Protein AF-A0A927JI06-F1 (afdb_monomer)

Solvent-accessible surface area (backbone atoms only — not comparable to full-atom values): 18042 Å² total; per-residue (Å²): 76,33,54,99,88,43,38,33,49,43,68,87,69,34,80,44,53,28,55,26,48,62,68,63,57,82,64,87,45,47,81,50,56,70,75,61,53,74,77,53,87,49,58,30,66,65,41,66,29,42,36,32,30,29,48,53,32,31,35,55,62,43,51,52,48,53,34,46,68,74,27,71,81,38,65,71,52,29,48,53,48,46,55,49,52,35,63,71,56,78,70,47,72,84,73,57,49,45,47,35,74,68,26,45,55,44,50,55,49,37,42,75,73,71,62,67,50,79,58,50,52,30,28,31,27,72,49,72,41,70,47,76,39,46,63,57,53,54,51,31,15,34,67,40,60,34,15,46,59,82,88,58,87,31,28,48,72,28,63,26,56,23,42,33,24,27,45,88,67,47,74,51,30,35,23,34,31,34,52,30,36,28,50,60,44,35,76,74,35,78,90,31,40,60,74,20,33,50,52,52,31,13,33,35,32,12,48,38,41,33,45,54,53,100,86,39,49,72,73,51,57,48,59,33,52,40,40,36,37,38,42,37,84,85,74,47,75,50,80,49,74,45,52,42,70,63,44,47,57,58,69,68,56,54,49,52,58,67,40,59,99,46,85,41,87,46,8,33,34,35,35,53,35,57,81,70,71,69,67,61,52,70,85,52,89,90,67,22,42,52,78,54,76,57,21,35,41,35,37,34,26,98,84,43,47,58,29,38,28,36,32,36,33,27,83,76,38,81,79,91,75,65,47,72,70,50,50,54,48,52,34,50,78,67,67,56,64,78,132

Radius of gyration: 20.61 Å; Cα contacts (8 Å, |Δi|>4): 734; chains: 1; bounding box: 56×37×58 Å

Secondary structure (DSSP, 8-state):
-EETTEEEE-TTT-SSHHHHHHTT--SSPEEE-HHHHTTS-PPPS-SSSEEEEEE---HHHHHHHHHHHHHTT-HHHHHHHHHHHHHHHTT-GGG--TTSHHHHHHHHHHHHTT---HHHHHHTSSS-EEEEEE-TT--B-TTSPEEE-TT-SS-B--EEEEEEE-TTS-EEEEEEEEE-B-HHHHTT-GGGHHHHH-STT-EEEEEEEEE--SS--HHHHHT-EEEEEEE-TTS-EEEEEEEGGG-SS-HHHHHHHHTTT---TT-EEEE--------S-SSSTTS-----TT-EEEEEETTTEEEEEEEEETTTSPP----HHHHHHHHHHTT----

pLDDT: mean 90.48, std 8.94, range [49.31, 98.75]

Foldseek 3Di:
DAD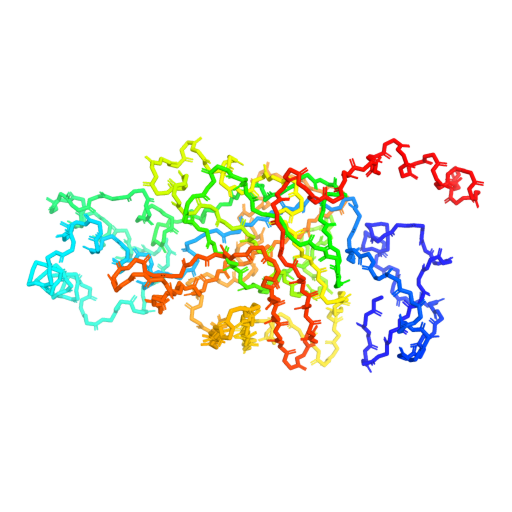PNWDFACCVVAVFPLVCQQVVVPPPTDTDDPVNVVVDFQWFQHFQAFEKEWALQFLVLLQLVLLCVVCVPPPVSSVVSVVVLCVLLVHDSLPQQAQDPSLVSSQVVCVVVVSDDPSSCANRYPAIDMDGQEDGLQAGEFAAAAAAAPPQPAKDWWKFKKFWAHQVLDTFFIAIKTQIFRCVQCVVDVVSRCVGRYFRRRMYIDNYTDTDDPVDDLVCRLFWKKWKWKQDPVRDIDIDIDGSVSGSDRVSVVSVNNCVVHTTNSTHMYGHTHPDDFQDDDPDPRPGDHDDQQMWMWMAIPRRGIGIHGYDHSVPGDDSDCDPVNSVVVCVVVVNDDD

Mean predicted aligned error: 5.18 Å

Structure (mmCIF, N/CA/C/O backbone):
data_AF-A0A927JI06-F1
#
_entry.id   AF-A0A927JI06-F1
#
loop_
_atom_site.group_PDB
_atom_site.id
_atom_site.type_symbol
_atom_site.label_atom_id
_atom_site.label_alt_id
_atom_site.label_comp_id
_atom_site.label_asym_id
_atom_site.label_entity_id
_atom_site.label_seq_id
_atom_site.pdbx_PDB_ins_code
_atom_site.Cartn_x
_atom_site.Cartn_y
_atom_site.Cartn_z
_atom_site.occupancy
_atom_site.B_iso_or_equiv
_atom_site.auth_seq_id
_atom_site.auth_comp_id
_atom_site.auth_asym_id
_atom_site.auth_atom_id
_atom_site.pdbx_PDB_model_num
ATOM 1 N N . MET A 1 1 ? 7.677 -9.154 -14.677 1.00 74.62 1 MET A N 1
ATOM 2 C CA . MET A 1 1 ? 6.205 -9.308 -14.522 1.00 74.62 1 MET A CA 1
ATOM 3 C C . MET A 1 1 ? 5.841 -10.782 -14.541 1.00 74.62 1 MET A C 1
ATOM 5 O O . MET A 1 1 ? 6.587 -11.550 -15.140 1.00 74.62 1 MET A O 1
ATOM 9 N N . LEU A 1 2 ? 4.729 -11.166 -13.908 1.00 79.25 2 LEU A N 1
ATOM 10 C CA . LEU A 1 2 ? 4.218 -12.542 -13.895 1.00 79.25 2 LEU A CA 1
ATOM 11 C C . LEU A 1 2 ? 2.981 -12.657 -14.805 1.00 79.25 2 LEU A C 1
ATOM 13 O O . LEU A 1 2 ? 1.996 -11.944 -14.591 1.00 79.25 2 LEU A O 1
ATOM 17 N N . ARG A 1 3 ? 3.025 -13.559 -15.795 1.00 76.75 3 ARG A N 1
ATOM 18 C CA . ARG A 1 3 ? 1.903 -13.875 -16.702 1.00 76.75 3 ARG A CA 1
ATOM 19 C C . ARG A 1 3 ? 1.820 -15.380 -16.921 1.00 76.75 3 ARG A C 1
ATOM 21 O O . ARG A 1 3 ? 2.848 -16.012 -17.146 1.00 76.75 3 ARG A O 1
ATOM 28 N N . GLY A 1 4 ? 0.624 -15.962 -16.801 1.00 75.12 4 GLY A N 1
ATOM 29 C CA . GLY A 1 4 ? 0.452 -17.419 -16.904 1.00 75.12 4 GLY A CA 1
ATOM 30 C C . GLY A 1 4 ? 1.307 -18.233 -15.917 1.00 75.12 4 GLY A C 1
ATOM 31 O O . GLY A 1 4 ? 1.629 -19.380 -16.197 1.00 75.12 4 GLY A O 1
ATOM 32 N N . GLY A 1 5 ? 1.724 -17.636 -14.792 1.00 77.44 5 GLY A N 1
ATOM 33 C CA . GLY A 1 5 ? 2.617 -18.272 -13.814 1.00 77.44 5 GLY A CA 1
ATOM 34 C C . GLY A 1 5 ? 4.115 -18.217 -14.144 1.00 77.44 5 GLY A C 1
ATOM 35 O O . GLY A 1 5 ? 4.903 -18.746 -13.371 1.00 77.44 5 GLY A O 1
ATOM 36 N N . VAL A 1 6 ? 4.525 -17.550 -15.230 1.00 82.38 6 VAL A N 1
ATOM 37 C CA . VAL A 1 6 ? 5.936 -17.429 -15.643 1.00 82.38 6 VAL A CA 1
ATOM 38 C C . VAL A 1 6 ? 6.430 -15.988 -15.484 1.00 82.38 6 VAL A C 1
ATOM 40 O O . VAL A 1 6 ? 5.760 -15.032 -15.901 1.00 82.38 6 VAL A O 1
ATOM 43 N N . ALA A 1 7 ? 7.592 -15.814 -14.849 1.00 84.94 7 ALA A N 1
ATOM 44 C CA . ALA A 1 7 ? 8.254 -14.518 -14.730 1.00 84.94 7 ALA A CA 1
ATOM 45 C C . ALA A 1 7 ? 8.977 -14.175 -16.039 1.00 84.94 7 ALA A C 1
ATOM 47 O O . ALA A 1 7 ? 9.611 -15.034 -16.640 1.00 84.94 7 ALA A O 1
ATOM 48 N N . HIS A 1 8 ? 8.881 -12.923 -16.484 1.00 88.19 8 HIS A N 1
ATOM 49 C CA . HIS A 1 8 ? 9.501 -12.468 -17.733 1.00 88.19 8 HIS A CA 1
ATOM 50 C C . HIS A 1 8 ? 10.413 -11.258 -17.508 1.00 88.19 8 HIS A C 1
ATOM 52 O O . HIS A 1 8 ? 10.016 -10.302 -16.823 1.00 88.19 8 HIS A O 1
ATOM 58 N N . ASP A 1 9 ? 11.594 -11.290 -18.134 1.00 87.94 9 ASP A N 1
ATOM 59 C CA . ASP A 1 9 ? 12.487 -10.149 -18.325 1.00 87.94 9 ASP A CA 1
ATOM 60 C C . ASP A 1 9 ? 11.951 -9.296 -19.472 1.00 87.94 9 ASP A C 1
ATOM 62 O O . ASP A 1 9 ? 11.935 -9.708 -20.636 1.00 87.94 9 ASP A O 1
ATOM 66 N N . MET A 1 10 ? 11.516 -8.093 -19.117 1.00 89.94 10 MET A N 1
ATOM 67 C CA . MET A 1 10 ? 10.941 -7.117 -20.034 1.00 89.94 10 MET A CA 1
ATOM 68 C C . MET A 1 10 ? 11.893 -5.950 -20.322 1.00 89.94 10 MET A C 1
ATOM 70 O O . MET A 1 10 ? 11.524 -5.044 -21.068 1.00 89.94 10 MET A O 1
ATOM 74 N N . ALA A 1 11 ? 13.118 -5.958 -19.778 1.00 83.06 11 ALA A N 1
ATOM 75 C CA . ALA A 1 11 ? 14.048 -4.829 -19.861 1.00 83.06 11 ALA A CA 1
ATOM 76 C C . ALA A 1 11 ? 14.472 -4.492 -21.301 1.00 83.06 11 ALA A C 1
ATOM 78 O O . ALA A 1 11 ? 14.890 -3.370 -21.585 1.00 83.06 11 ALA A O 1
ATOM 79 N N . ARG A 1 12 ? 14.370 -5.462 -22.222 1.00 85.75 12 ARG A N 1
ATOM 80 C CA . ARG A 1 12 ? 14.611 -5.264 -23.663 1.00 85.75 12 ARG A CA 1
ATOM 81 C C . ARG A 1 12 ? 13.374 -4.814 -24.441 1.00 85.75 12 ARG A C 1
ATOM 83 O O . ARG A 1 12 ? 13.523 -4.344 -25.563 1.00 85.75 12 ARG A O 1
ATOM 90 N N . VAL A 1 13 ? 12.180 -4.967 -23.870 1.00 92.12 13 VAL A N 1
ATOM 91 C CA . VAL A 1 13 ? 10.913 -4.572 -24.503 1.00 92.12 13 VAL A CA 1
ATOM 92 C C . VAL A 1 13 ? 10.675 -3.082 -24.290 1.00 92.12 13 VAL A C 1
ATOM 94 O O . VAL A 1 13 ? 10.435 -2.352 -25.254 1.00 92.12 13 VAL A O 1
ATOM 97 N N . ARG A 1 14 ? 10.790 -2.622 -23.040 1.00 93.25 14 ARG A N 1
ATOM 98 C CA . ARG A 1 14 ? 10.806 -1.201 -22.677 1.00 93.25 14 ARG A CA 1
ATOM 99 C C . ARG A 1 14 ? 11.734 -0.961 -21.482 1.00 93.25 14 ARG A C 1
ATOM 101 O O . ARG A 1 14 ? 11.905 -1.851 -20.650 1.00 93.25 14 ARG A O 1
ATOM 108 N N . PRO A 1 15 ? 12.311 0.248 -21.384 1.00 91.75 15 PRO A N 1
ATOM 109 C CA . PRO A 1 15 ? 13.319 0.567 -20.376 1.00 91.75 15 PRO A CA 1
ATOM 110 C C . PRO A 1 15 ? 12.771 0.780 -18.960 1.00 91.75 15 PRO A C 1
ATOM 112 O O . PRO A 1 15 ? 13.543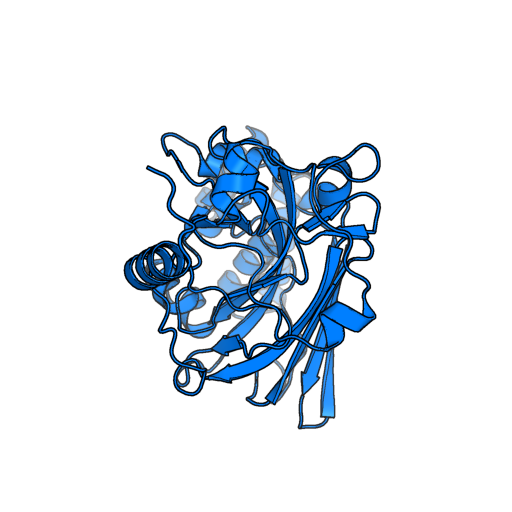 0.706 -18.007 1.00 91.75 15 PRO A O 1
ATOM 115 N N . THR A 1 16 ? 11.473 1.058 -18.822 1.00 94.62 16 THR A N 1
ATOM 116 C CA . THR A 1 16 ? 10.788 1.305 -17.545 1.00 94.62 16 THR A CA 1
ATOM 117 C C . THR A 1 16 ? 9.487 0.511 -17.480 1.00 94.62 16 THR A C 1
ATOM 119 O O . THR A 1 16 ? 8.850 0.248 -18.504 1.00 94.62 16 THR A O 1
ATOM 122 N N . VAL A 1 17 ? 9.071 0.141 -16.273 1.00 95.69 17 VAL A N 1
ATOM 123 C CA . VAL A 1 17 ? 7.788 -0.501 -15.988 1.00 95.69 17 VAL A CA 1
ATOM 124 C C . VAL A 1 17 ? 6.632 0.424 -16.357 1.00 95.69 17 VAL A C 1
ATOM 126 O O . VAL A 1 17 ? 5.672 -0.045 -16.963 1.00 95.69 17 VAL A O 1
ATOM 129 N N . ALA A 1 18 ? 6.735 1.726 -16.078 1.00 96.06 18 ALA A N 1
ATOM 130 C CA . ALA A 1 18 ? 5.728 2.700 -16.502 1.00 96.06 18 ALA A CA 1
ATOM 131 C C . ALA A 1 18 ? 5.531 2.710 -18.025 1.00 96.06 18 ALA A C 1
ATOM 133 O O . ALA A 1 18 ? 4.399 2.661 -18.496 1.00 96.06 18 ALA A O 1
ATOM 134 N N . HIS A 1 19 ? 6.614 2.658 -18.809 1.00 94.06 19 HIS A N 1
ATOM 135 C CA . HIS A 1 19 ? 6.520 2.584 -20.269 1.00 94.06 19 HIS A CA 1
ATOM 136 C C . HIS A 1 19 ? 5.941 1.237 -20.733 1.00 94.06 19 HIS A C 1
ATOM 138 O O . HIS A 1 19 ? 5.118 1.211 -21.644 1.00 94.06 19 HIS A O 1
ATOM 144 N N . LEU A 1 20 ? 6.295 0.116 -20.083 1.00 94.56 20 LEU A N 1
ATOM 145 C CA . LEU A 1 20 ? 5.663 -1.183 -20.370 1.00 94.56 20 LEU A CA 1
ATOM 146 C C . LEU A 1 20 ? 4.146 -1.137 -20.169 1.00 94.56 20 LEU A C 1
ATOM 148 O O . LEU A 1 20 ? 3.401 -1.654 -21.000 1.00 94.56 20 LEU A O 1
ATOM 152 N N . ILE A 1 21 ? 3.698 -0.542 -19.063 1.00 95.69 21 ILE A N 1
ATOM 153 C CA . ILE A 1 21 ? 2.283 -0.461 -18.701 1.00 95.69 21 ILE A CA 1
ATOM 154 C C . ILE A 1 21 ? 1.535 0.518 -19.607 1.00 95.69 21 ILE A C 1
ATOM 156 O O . ILE A 1 21 ? 0.462 0.166 -20.100 1.00 95.69 21 ILE A O 1
ATOM 160 N N . ALA A 1 22 ? 2.099 1.700 -19.864 1.00 94.62 22 ALA A N 1
ATOM 161 C CA . ALA A 1 22 ? 1.502 2.709 -20.735 1.00 94.62 22 ALA A CA 1
ATOM 162 C C . ALA A 1 22 ? 1.253 2.168 -22.152 1.00 94.62 22 ALA A C 1
ATOM 164 O O . ALA A 1 22 ? 0.151 2.316 -22.681 1.00 94.62 22 ALA A O 1
ATOM 165 N N . ASP A 1 23 ? 2.228 1.452 -22.717 1.00 94.00 23 ASP A N 1
ATOM 166 C CA . ASP A 1 23 ? 2.121 0.860 -24.055 1.00 94.00 23 ASP A CA 1
ATOM 167 C C . ASP A 1 23 ? 1.379 -0.484 -24.076 1.00 94.00 23 ASP A C 1
ATOM 169 O O . ASP A 1 23 ? 1.148 -1.045 -25.149 1.00 94.00 23 ASP A O 1
ATOM 173 N N . ARG A 1 24 ? 1.044 -1.045 -22.904 1.00 92.69 24 ARG A N 1
ATOM 174 C CA . ARG A 1 24 ? 0.561 -2.431 -22.744 1.00 92.69 24 ARG A CA 1
ATOM 175 C C . ARG A 1 24 ? 1.478 -3.457 -23.430 1.00 92.69 24 ARG A C 1
ATOM 177 O O . ARG A 1 24 ? 1.024 -4.470 -23.962 1.00 92.69 24 ARG A O 1
ATOM 184 N N . ALA A 1 25 ? 2.784 -3.200 -23.412 1.00 93.38 25 ALA A N 1
ATOM 185 C CA . ALA A 1 25 ? 3.801 -4.017 -24.066 1.00 93.38 25 ALA A CA 1
ATOM 186 C C . ALA A 1 25 ? 4.197 -5.211 -23.178 1.00 93.38 25 ALA A C 1
ATOM 188 O O . ALA A 1 25 ? 5.273 -5.232 -22.582 1.00 93.38 25 ALA A O 1
ATOM 189 N N . PHE A 1 26 ? 3.306 -6.202 -23.064 1.00 90.88 26 PHE A N 1
ATOM 190 C CA . PHE A 1 26 ? 3.477 -7.376 -22.190 1.00 90.88 26 PHE A CA 1
ATOM 191 C C . PHE A 1 26 ? 3.956 -8.647 -22.912 1.00 90.88 26 PHE A C 1
ATOM 193 O O . PHE A 1 26 ? 4.073 -9.702 -22.287 1.00 90.88 26 PHE A O 1
ATOM 200 N N . ASP A 1 27 ? 4.234 -8.546 -24.211 1.00 89.62 27 ASP A N 1
ATOM 201 C CA . ASP A 1 27 ? 4.779 -9.619 -25.044 1.00 89.62 27 ASP A CA 1
ATOM 202 C C . ASP A 1 27 ? 6.258 -9.361 -25.388 1.00 89.62 27 ASP A C 1
ATOM 204 O O . ASP A 1 27 ? 6.771 -8.253 -25.228 1.00 89.62 27 ASP A O 1
ATOM 208 N N . GLY A 1 28 ? 6.959 -10.390 -25.877 1.00 89.06 28 GLY A N 1
ATOM 209 C CA . GLY A 1 28 ? 8.359 -10.278 -26.317 1.00 89.06 28 GLY A CA 1
ATOM 210 C C . GLY A 1 28 ? 9.400 -10.300 -25.192 1.00 89.06 28 GLY A C 1
ATOM 211 O O . GLY A 1 28 ? 10.589 -10.129 -25.460 1.00 89.06 28 GLY A O 1
ATOM 212 N N . GLY A 1 29 ? 8.971 -10.521 -23.947 1.00 90.44 29 GLY A N 1
ATOM 213 C CA . GLY A 1 29 ? 9.867 -10.756 -22.818 1.00 90.44 29 GLY A CA 1
ATOM 214 C C . GLY A 1 29 ? 10.539 -12.126 -22.866 1.00 90.44 29 GLY A C 1
ATOM 215 O O . GLY A 1 29 ? 10.032 -13.064 -23.481 1.00 90.44 29 GLY A O 1
ATOM 216 N N . THR A 1 30 ? 11.671 -12.251 -22.176 1.00 91.00 30 THR A N 1
ATOM 217 C CA . THR A 1 30 ? 12.375 -13.536 -22.034 1.00 91.00 30 THR A CA 1
ATOM 218 C C . THR A 1 30 ? 11.934 -14.212 -20.735 1.00 91.00 30 THR A C 1
ATOM 220 O O . THR A 1 30 ? 12.005 -13.557 -19.695 1.00 91.00 30 THR A O 1
ATOM 223 N N . PRO A 1 31 ? 11.479 -15.478 -20.743 1.00 90.25 31 PRO A N 1
ATOM 224 C CA . PRO A 1 31 ? 11.174 -16.202 -19.512 1.00 90.25 31 PRO A CA 1
ATOM 225 C C . PRO A 1 31 ? 12.379 -16.241 -18.564 1.00 90.25 31 PRO A C 1
ATOM 227 O O . PRO A 1 31 ? 13.516 -16.414 -19.005 1.00 90.25 31 PRO A O 1
ATOM 230 N N . ILE A 1 32 ? 12.122 -16.076 -17.269 1.00 88.75 32 ILE A N 1
ATOM 231 C CA . ILE A 1 32 ? 13.115 -16.167 -16.199 1.00 88.75 32 ILE A CA 1
ATOM 232 C C . ILE A 1 32 ? 12.716 -17.318 -15.276 1.00 88.75 32 ILE A C 1
ATOM 234 O O . ILE A 1 32 ? 11.608 -17.329 -14.739 1.00 88.75 32 ILE A O 1
ATOM 238 N N . GLU A 1 33 ? 13.642 -18.248 -15.058 1.00 86.44 33 GLU A N 1
ATOM 239 C CA . GLU A 1 33 ? 13.485 -19.323 -14.077 1.00 86.44 33 GLU A CA 1
ATOM 240 C C . GLU A 1 33 ? 13.586 -18.782 -12.643 1.00 86.44 33 GLU A C 1
ATOM 242 O O . GLU A 1 33 ? 14.350 -17.850 -12.363 1.00 86.44 33 GLU A O 1
ATOM 247 N N . ALA A 1 34 ? 12.850 -19.383 -11.708 1.00 80.75 34 ALA A N 1
ATOM 248 C CA . ALA A 1 34 ? 12.810 -18.931 -10.316 1.00 80.75 34 ALA A CA 1
ATOM 249 C C . ALA A 1 34 ? 14.199 -18.954 -9.650 1.00 80.75 34 ALA A C 1
ATOM 251 O O . ALA A 1 34 ? 14.552 -18.042 -8.903 1.00 80.75 34 ALA A O 1
ATOM 252 N N . GLU A 1 35 ? 15.025 -19.946 -9.981 1.00 84.50 35 GLU A N 1
ATOM 253 C CA . GLU A 1 35 ? 16.398 -20.091 -9.492 1.00 84.50 35 GLU A CA 1
ATOM 254 C C . GLU A 1 35 ? 17.293 -18.943 -9.962 1.00 84.50 35 GLU A C 1
ATOM 256 O O . GLU A 1 35 ? 18.214 -18.544 -9.252 1.00 84.50 35 GLU A O 1
ATOM 261 N N . THR A 1 36 ? 17.010 -18.380 -11.141 1.00 85.31 36 THR A N 1
ATOM 262 C CA . THR A 1 36 ? 17.738 -17.207 -11.636 1.00 85.31 36 THR A CA 1
ATOM 263 C C . THR A 1 36 ? 17.399 -15.988 -10.789 1.00 85.31 36 THR A C 1
ATOM 265 O O . THR A 1 36 ? 18.304 -15.257 -10.398 1.00 85.31 36 THR A O 1
ATOM 268 N N . LEU A 1 37 ? 16.119 -15.789 -10.452 1.00 81.81 37 LEU A N 1
ATOM 269 C CA . LEU A 1 37 ? 15.678 -14.671 -9.609 1.00 81.81 37 LEU A CA 1
ATOM 270 C C . LEU A 1 37 ? 16.271 -14.735 -8.198 1.00 81.81 37 LEU A C 1
ATOM 272 O O . LEU A 1 37 ? 16.605 -13.694 -7.642 1.00 81.81 37 LEU A O 1
ATOM 276 N N . ALA A 1 38 ? 16.459 -15.937 -7.646 1.00 82.19 38 ALA A N 1
ATOM 277 C CA . ALA A 1 38 ? 17.039 -16.130 -6.317 1.00 82.19 38 ALA A CA 1
ATOM 278 C C . ALA A 1 38 ? 18.485 -15.605 -6.181 1.00 82.19 38 ALA A C 1
ATOM 280 O O . ALA A 1 38 ? 18.963 -15.415 -5.065 1.00 82.19 38 ALA A O 1
ATOM 281 N N . GLY A 1 39 ? 19.187 -15.373 -7.297 1.00 85.50 39 GLY A N 1
ATOM 282 C CA . GLY A 1 39 ? 20.535 -14.802 -7.314 1.00 85.50 39 GLY A CA 1
ATOM 283 C C . GLY A 1 39 ? 20.597 -13.270 -7.317 1.00 85.50 39 GLY A C 1
ATOM 284 O O . GLY A 1 39 ? 21.702 -12.729 -7.347 1.00 85.50 39 GLY A O 1
ATOM 285 N N . PHE A 1 40 ? 19.457 -12.569 -7.319 1.00 88.06 40 PHE A N 1
ATOM 286 C CA . PHE A 1 40 ? 19.394 -11.109 -7.420 1.00 88.06 40 PHE A CA 1
ATOM 287 C C . PHE A 1 40 ? 18.613 -10.474 -6.270 1.00 88.06 40 PHE A C 1
ATOM 289 O O . PHE A 1 40 ? 17.616 -11.015 -5.796 1.00 88.06 40 PHE A O 1
ATOM 296 N N . ASP A 1 41 ? 19.011 -9.254 -5.909 1.00 89.44 41 ASP A N 1
ATOM 297 C CA . ASP A 1 41 ? 18.188 -8.378 -5.081 1.00 89.44 41 ASP A CA 1
ATOM 298 C C . ASP A 1 41 ? 17.011 -7.855 -5.915 1.00 89.44 41 ASP A C 1
ATOM 300 O O . ASP A 1 41 ? 17.189 -7.130 -6.901 1.00 89.44 41 ASP A O 1
ATOM 304 N N . LEU A 1 42 ? 15.791 -8.229 -5.531 1.00 91.19 42 LEU A N 1
ATOM 305 C CA . LEU A 1 42 ? 14.582 -7.780 -6.213 1.00 91.19 42 LEU A CA 1
ATOM 306 C C . LEU A 1 42 ? 14.234 -6.351 -5.789 1.00 91.19 42 LEU A C 1
ATOM 308 O O . LEU A 1 42 ? 13.919 -6.076 -4.631 1.00 91.19 42 LEU A O 1
ATOM 312 N N . LEU A 1 43 ? 14.247 -5.433 -6.754 1.00 94.19 43 LEU A N 1
ATOM 313 C CA . LEU A 1 43 ? 13.736 -4.078 -6.562 1.00 94.19 43 LEU A CA 1
ATOM 314 C C . LEU A 1 43 ? 12.204 -4.078 -6.462 1.00 94.19 43 LEU A C 1
ATOM 316 O O . LEU A 1 43 ? 11.539 -5.047 -6.835 1.00 94.19 43 LEU A O 1
ATOM 320 N N . SER A 1 44 ? 11.642 -2.965 -5.984 1.00 96.06 44 SER A N 1
ATOM 321 C CA . SER A 1 44 ? 10.199 -2.730 -6.088 1.00 96.06 44 SER A CA 1
ATOM 322 C C . SER A 1 44 ? 9.760 -2.888 -7.549 1.00 96.06 44 SER A C 1
ATOM 324 O O . SER A 1 44 ? 10.464 -2.418 -8.449 1.00 96.06 44 SER A O 1
ATOM 326 N N . PRO A 1 45 ? 8.621 -3.543 -7.831 1.00 96.19 45 PRO A N 1
ATOM 327 C CA . PRO A 1 45 ? 8.233 -3.871 -9.196 1.00 96.19 45 PRO A CA 1
ATOM 328 C C . PRO A 1 45 ? 7.638 -2.676 -9.963 1.00 96.19 45 PRO A C 1
ATOM 330 O O . PRO A 1 45 ? 7.042 -2.880 -11.017 1.00 96.19 45 PRO A O 1
ATOM 333 N N . ILE A 1 46 ? 7.785 -1.450 -9.452 1.00 97.44 46 ILE A N 1
ATOM 334 C CA . ILE A 1 46 ? 7.366 -0.196 -10.086 1.00 97.44 46 ILE A CA 1
ATOM 335 C C . ILE A 1 46 ? 8.516 0.810 -10.128 1.00 97.44 46 ILE A C 1
ATOM 337 O O . ILE A 1 46 ? 9.440 0.745 -9.322 1.00 97.44 46 ILE A O 1
ATOM 341 N N . ASP A 1 47 ? 8.423 1.781 -11.036 1.00 96.38 47 ASP A N 1
ATOM 342 C CA . ASP A 1 47 ? 9.365 2.897 -11.127 1.00 96.38 47 ASP A CA 1
ATOM 343 C C . ASP A 1 47 ? 8.694 4.275 -11.054 1.00 96.38 47 ASP A C 1
ATOM 345 O O . ASP A 1 47 ? 8.700 4.883 -9.988 1.00 96.38 47 ASP A O 1
ATOM 349 N N . LEU A 1 48 ? 8.128 4.770 -12.158 1.00 97.56 48 LEU A N 1
ATOM 350 C CA . LEU A 1 48 ? 7.638 6.148 -12.312 1.00 97.56 48 LEU A CA 1
ATOM 351 C C . LEU A 1 48 ? 6.188 6.353 -11.846 1.00 97.56 48 LEU A C 1
ATOM 353 O O . LEU A 1 48 ? 5.704 7.481 -11.800 1.00 97.56 48 LEU A O 1
ATOM 357 N N . HIS A 1 49 ? 5.507 5.273 -11.466 1.00 98.38 49 HIS A N 1
ATOM 358 C CA . HIS A 1 49 ? 4.123 5.305 -11.006 1.00 98.38 49 HIS A CA 1
ATOM 359 C C . HIS A 1 49 ? 3.992 6.103 -9.708 1.00 98.38 49 HIS A C 1
ATOM 361 O O . HIS A 1 49 ? 4.765 5.921 -8.764 1.00 98.38 49 HIS A O 1
ATOM 367 N N . CYS A 1 50 ? 2.957 6.939 -9.623 1.00 98.25 50 CYS A N 1
ATOM 368 C CA . CYS A 1 50 ? 2.581 7.552 -8.353 1.00 98.25 50 CYS A CA 1
ATOM 369 C C . CYS A 1 50 ? 2.125 6.479 -7.354 1.00 98.25 50 CYS A C 1
ATOM 371 O O . CYS A 1 50 ? 1.374 5.574 -7.713 1.00 98.25 50 CYS A O 1
ATOM 373 N N . VAL A 1 51 ? 2.546 6.599 -6.092 1.00 98.62 51 VAL A N 1
ATOM 374 C CA . VAL A 1 51 ? 2.190 5.648 -5.030 1.00 98.62 51 VAL A CA 1
ATOM 375 C C . VAL A 1 51 ? 1.062 6.236 -4.193 1.00 98.62 51 VAL A C 1
ATOM 377 O O . VAL A 1 51 ? 1.265 7.129 -3.363 1.00 98.62 51 VAL A O 1
ATOM 380 N N . LYS A 1 52 ? -0.154 5.764 -4.453 1.00 98.56 52 LYS A N 1
ATOM 381 C CA . LYS A 1 52 ? -1.378 6.197 -3.781 1.00 98.56 52 LYS A CA 1
ATOM 382 C C . LYS A 1 52 ? -1.868 5.106 -2.840 1.00 98.56 52 LYS A C 1
ATOM 384 O O . LYS A 1 52 ? -1.568 3.929 -3.027 1.00 98.56 52 LYS A O 1
ATOM 389 N N . ALA A 1 53 ? -2.640 5.513 -1.848 1.00 98.19 53 ALA A N 1
ATOM 390 C CA . ALA A 1 53 ? -3.275 4.604 -0.915 1.00 98.19 53 ALA A CA 1
ATOM 391 C C . ALA A 1 53 ? -4.678 5.079 -0.571 1.00 98.19 53 ALA A C 1
ATOM 393 O O . ALA A 1 53 ? -4.946 6.284 -0.555 1.00 98.19 53 ALA A O 1
ATOM 394 N N . ALA A 1 54 ? -5.546 4.105 -0.327 1.00 97.00 54 ALA A N 1
ATOM 395 C CA . ALA A 1 54 ? -6.882 4.299 0.178 1.00 97.00 54 ALA A CA 1
ATOM 396 C C . ALA A 1 54 ? -6.937 3.857 1.640 1.00 97.00 54 ALA A C 1
ATOM 398 O O . ALA A 1 54 ? -6.652 2.704 1.957 1.00 97.00 54 ALA A O 1
ATOM 399 N N . GLY A 1 55 ? -7.297 4.776 2.530 1.00 92.00 55 GLY A N 1
ATOM 400 C CA . GLY A 1 55 ? -7.477 4.475 3.945 1.00 92.00 55 GLY A CA 1
ATOM 401 C C . GLY A 1 55 ? -8.940 4.206 4.285 1.00 92.00 55 GLY A C 1
ATOM 402 O O . GLY A 1 55 ? -9.852 4.529 3.520 1.00 92.00 55 GLY A O 1
ATOM 403 N N . VAL A 1 56 ? -9.171 3.590 5.449 1.00 87.81 56 VAL A N 1
ATOM 404 C CA . VAL A 1 56 ? -10.516 3.460 6.045 1.00 87.81 56 VAL A CA 1
ATOM 405 C C . VAL A 1 56 ? -11.509 2.757 5.094 1.00 87.81 56 VAL A C 1
ATOM 407 O O . VAL A 1 56 ? -12.716 2.994 5.092 1.00 87.81 56 VAL A O 1
ATOM 410 N N . THR A 1 57 ? -10.999 1.837 4.275 1.00 86.50 57 THR A N 1
ATOM 411 C CA . THR A 1 57 ? -11.769 1.097 3.265 1.00 86.50 57 THR A CA 1
ATOM 412 C C . THR A 1 57 ? -12.533 -0.089 3.843 1.00 86.50 57 THR A C 1
ATOM 414 O O . THR A 1 57 ? -13.137 -0.857 3.106 1.00 86.50 57 THR A O 1
ATOM 417 N N . PHE A 1 58 ? -12.555 -0.223 5.168 1.00 83.31 58 PHE A N 1
ATOM 418 C CA . PHE A 1 58 ? -13.293 -1.246 5.893 1.00 83.31 58 PHE A CA 1
ATOM 419 C C . PHE A 1 58 ? -14.170 -0.574 6.946 1.00 83.31 58 PHE A C 1
ATOM 421 O O . PHE A 1 58 ? -13.722 -0.234 8.045 1.00 83.31 58 PHE A O 1
ATOM 428 N N . ALA A 1 59 ? -15.435 -0.346 6.583 1.00 75.81 59 ALA A N 1
ATOM 429 C CA . ALA A 1 59 ? -16.361 0.472 7.364 1.00 75.81 59 ALA A CA 1
ATOM 430 C C . ALA A 1 59 ? -16.552 -0.048 8.798 1.00 75.81 59 ALA A C 1
ATOM 432 O O . ALA A 1 59 ? -16.588 0.745 9.735 1.00 75.81 59 ALA A O 1
ATOM 433 N N . VAL A 1 60 ? -16.594 -1.371 8.989 1.00 75.31 60 VAL A N 1
ATOM 434 C CA . VAL A 1 60 ? -16.709 -1.985 10.322 1.00 75.31 60 VAL A CA 1
ATOM 435 C C . VAL A 1 60 ? -15.522 -1.605 11.205 1.00 75.31 60 VAL A C 1
ATOM 437 O O . VAL A 1 60 ? -15.721 -1.122 12.315 1.00 75.31 60 VAL A O 1
ATOM 440 N N . SER A 1 61 ? -14.292 -1.742 10.706 1.00 77.62 61 SER A N 1
ATOM 441 C CA . SER A 1 61 ? -13.084 -1.383 11.459 1.00 77.62 61 SER A CA 1
ATOM 442 C C . SER A 1 61 ? -13.032 0.106 11.791 1.00 77.62 61 SER A C 1
ATOM 444 O O . SER A 1 61 ? -12.598 0.483 12.876 1.00 77.62 61 SER A O 1
ATOM 446 N N . ALA A 1 62 ? -13.498 0.961 10.880 1.00 78.88 62 ALA A N 1
ATOM 447 C CA . ALA A 1 62 ? -13.585 2.395 11.120 1.00 78.88 62 ALA A CA 1
ATOM 448 C C . ALA A 1 62 ? -14.587 2.731 12.233 1.00 78.88 62 ALA A C 1
ATOM 450 O O . ALA A 1 62 ? -14.295 3.536 13.116 1.00 78.88 62 ALA A O 1
ATOM 451 N N . LEU A 1 63 ? -15.759 2.095 12.210 1.00 75.69 63 LEU A N 1
ATOM 452 C CA . LEU A 1 63 ? -16.800 2.297 13.214 1.00 75.69 63 LEU A CA 1
ATOM 453 C C . LEU A 1 63 ? -16.371 1.762 14.583 1.00 75.69 63 LEU A C 1
ATOM 455 O O . LEU A 1 63 ? -16.579 2.447 15.583 1.00 75.69 63 LEU A O 1
ATOM 459 N N . GLU A 1 64 ? -15.694 0.614 14.634 1.00 76.06 64 GLU A N 1
ATOM 460 C CA . GLU A 1 64 ? -15.095 0.096 15.869 1.00 76.06 64 GLU A CA 1
ATOM 461 C C . GLU A 1 64 ? -14.053 1.063 16.449 1.00 76.06 64 GLU A C 1
ATOM 463 O O . GLU A 1 64 ? -14.101 1.366 17.640 1.00 76.06 64 GLU A O 1
ATOM 468 N N . ARG A 1 65 ? -13.195 1.673 15.618 1.00 75.06 65 ARG A N 1
ATOM 469 C CA . ARG A 1 65 ? -12.262 2.719 16.084 1.00 75.06 65 ARG A CA 1
ATOM 470 C C . ARG A 1 65 ? -12.981 3.937 16.653 1.00 75.06 65 ARG A C 1
ATOM 472 O O . ARG A 1 65 ? -12.592 4.445 17.702 1.00 75.06 65 ARG A O 1
ATOM 479 N N . VAL A 1 66 ? -14.051 4.397 16.001 1.00 75.50 66 VAL A N 1
ATOM 480 C CA . VAL A 1 66 ? -14.869 5.505 16.523 1.00 75.50 66 VAL A CA 1
ATOM 481 C C . VAL A 1 66 ? -15.469 5.136 17.884 1.00 75.50 66 VAL A C 1
ATOM 483 O O . VAL A 1 66 ? -15.479 5.971 18.791 1.00 75.50 66 VAL A O 1
ATOM 486 N N . ILE A 1 67 ? -15.933 3.896 18.062 1.00 75.44 67 ILE A N 1
ATOM 487 C CA . ILE A 1 67 ? -16.428 3.403 19.354 1.00 75.44 67 ILE A CA 1
ATOM 488 C C . ILE A 1 67 ? -15.308 3.437 20.402 1.00 75.44 67 ILE A C 1
ATOM 490 O O . ILE A 1 67 ? -15.512 3.994 21.482 1.00 75.44 67 ILE A O 1
ATOM 494 N N . GLU A 1 68 ? -14.128 2.897 20.096 1.00 70.94 68 GLU A N 1
ATOM 495 C CA . GLU A 1 68 ? -12.980 2.845 21.010 1.00 70.94 68 GLU A CA 1
ATOM 496 C C . GLU A 1 68 ? -12.509 4.242 21.446 1.00 70.94 68 GLU A C 1
ATOM 498 O O . GLU A 1 68 ? -12.367 4.506 22.647 1.00 70.94 68 GLU A O 1
ATOM 503 N N . GLU A 1 69 ? -12.351 5.173 20.502 1.00 72.12 69 GLU A N 1
ATOM 504 C CA . GLU A 1 69 ? -11.967 6.566 20.772 1.00 72.12 69 GLU A CA 1
ATOM 505 C C . GLU A 1 69 ? -12.965 7.264 21.706 1.00 72.12 69 GLU A C 1
ATOM 507 O O . GLU A 1 69 ? -12.589 8.013 22.617 1.00 72.12 69 GLU A O 1
ATOM 512 N N . ARG A 1 70 ? -14.262 7.007 21.506 1.00 73.62 70 ARG A N 1
ATOM 513 C CA . ARG A 1 70 ? -15.345 7.599 22.303 1.00 73.62 70 ARG A CA 1
ATOM 514 C C . ARG A 1 70 ? -15.519 6.927 23.657 1.00 73.62 70 ARG A C 1
ATOM 516 O O . ARG A 1 70 ? -15.952 7.588 24.608 1.00 73.62 70 ARG A O 1
ATOM 523 N N . ALA A 1 71 ? -15.184 5.648 23.750 1.00 73.31 71 ALA A N 1
ATOM 524 C CA . ALA A 1 71 ? -15.190 4.888 24.986 1.00 73.31 71 ALA A CA 1
ATOM 525 C C . ALA A 1 71 ? -13.974 5.199 25.870 1.00 73.31 71 ALA A C 1
ATOM 527 O O . ALA A 1 71 ? -14.074 5.057 27.085 1.00 73.31 71 ALA A O 1
ATOM 528 N N . ARG A 1 72 ? -12.849 5.657 25.294 1.00 70.94 72 ARG A N 1
ATOM 529 C CA . ARG A 1 72 ? -11.585 5.925 26.014 1.00 70.94 72 ARG A CA 1
ATOM 530 C C . ARG A 1 72 ? -11.129 4.734 26.871 1.00 70.94 72 ARG A C 1
ATOM 532 O O . ARG A 1 72 ? -10.656 4.917 27.990 1.00 70.94 72 ARG A O 1
ATOM 539 N N . GLY A 1 73 ? -11.316 3.519 26.355 1.00 64.31 73 GLY A N 1
ATOM 540 C CA . GLY A 1 73 ? -10.985 2.271 27.050 1.00 64.31 73 GLY A CA 1
ATOM 541 C C . GLY A 1 73 ? -12.039 1.763 28.045 1.00 64.31 73 GLY A C 1
ATOM 542 O O . GLY A 1 73 ? -11.825 0.726 28.664 1.00 64.31 73 GLY A O 1
ATOM 543 N N . ASP A 1 74 ? -13.184 2.437 28.207 1.00 72.12 74 ASP A N 1
ATOM 544 C CA . ASP A 1 74 ? -14.297 1.931 29.021 1.00 72.12 74 ASP A CA 1
ATOM 545 C C . ASP A 1 74 ? -15.118 0.891 28.240 1.00 72.12 74 ASP A C 1
ATOM 547 O O . ASP A 1 74 ? -15.891 1.224 27.339 1.00 72.12 74 ASP A O 1
ATOM 551 N N . HIS A 1 75 ? -14.978 -0.384 28.611 1.00 71.06 75 HIS A N 1
ATOM 552 C CA . HIS A 1 75 ? -15.674 -1.494 27.957 1.00 71.06 75 HIS A CA 1
ATOM 553 C C . HIS A 1 75 ? -17.208 -1.405 28.038 1.00 71.06 75 HIS A C 1
ATOM 555 O O . HIS A 1 75 ? -17.888 -1.784 27.083 1.00 71.06 75 HIS A O 1
ATOM 561 N N . GLY A 1 76 ? -17.768 -0.899 29.142 1.00 74.31 76 GLY A N 1
ATOM 562 C CA . GLY A 1 76 ? -19.219 -0.774 29.313 1.00 74.31 76 GLY A CA 1
ATOM 563 C C . GLY A 1 76 ? -19.794 0.331 28.431 1.00 74.31 76 GLY A C 1
ATOM 564 O O . GLY A 1 76 ? -20.829 0.158 27.786 1.00 74.31 76 GLY A O 1
ATOM 565 N N . ARG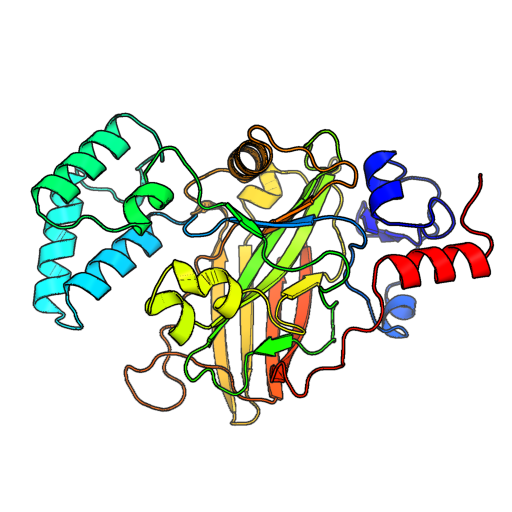 A 1 77 ? -19.070 1.448 28.331 1.00 76.50 77 ARG A N 1
ATOM 566 C CA . ARG A 1 77 ? -19.399 2.538 27.408 1.00 76.50 77 ARG A CA 1
ATOM 567 C C . ARG A 1 77 ? -19.226 2.124 25.947 1.00 76.50 77 ARG A C 1
ATOM 569 O O . ARG A 1 77 ? -20.073 2.467 25.130 1.00 76.50 77 ARG A O 1
ATOM 576 N N . ALA A 1 78 ? -18.175 1.372 25.616 1.00 73.62 78 ALA A N 1
ATOM 577 C CA . ALA A 1 78 ? -17.973 0.830 24.272 1.00 73.62 78 ALA A CA 1
ATOM 578 C C . ALA A 1 78 ? -19.135 -0.081 23.851 1.00 73.62 78 ALA A C 1
ATOM 580 O O . ALA A 1 78 ? -19.649 0.050 22.744 1.00 73.62 78 ALA A O 1
ATOM 581 N N . ALA A 1 79 ? -19.590 -0.963 24.748 1.00 75.62 79 ALA A N 1
ATOM 582 C CA . ALA A 1 79 ? -20.730 -1.837 24.492 1.00 75.62 79 ALA A CA 1
ATOM 583 C C . ALA A 1 79 ? -22.026 -1.046 24.246 1.00 75.62 79 ALA A C 1
ATOM 585 O O . ALA A 1 79 ? -22.717 -1.317 23.267 1.00 75.62 79 ALA A O 1
ATOM 586 N N . SER A 1 80 ? -22.327 -0.025 25.060 1.00 80.25 80 SER A N 1
ATOM 587 C CA . SER A 1 80 ? -23.554 0.764 24.861 1.00 80.25 80 SER A CA 1
ATOM 588 C C . SER A 1 80 ? -23.522 1.608 23.581 1.00 80.25 80 SER A C 1
ATOM 590 O O . SER A 1 80 ? -24.548 1.747 22.913 1.00 80.25 80 SER A O 1
ATOM 592 N N . LEU A 1 81 ? -22.346 2.130 23.206 1.00 77.50 81 LEU A N 1
ATOM 593 C CA . LEU A 1 81 ? -22.141 2.826 21.934 1.00 77.50 81 LEU A CA 1
ATOM 594 C C . LEU A 1 81 ? -22.334 1.877 20.747 1.00 77.50 81 LEU A C 1
ATOM 596 O O . LEU A 1 81 ? -23.007 2.248 19.787 1.00 77.50 81 LEU A O 1
ATOM 600 N N . ARG A 1 82 ? -21.806 0.648 20.832 1.00 77.12 82 ARG A N 1
ATOM 601 C CA . ARG A 1 82 ? -21.989 -0.386 19.804 1.00 77.12 82 ARG A CA 1
ATOM 602 C C . ARG A 1 82 ? -23.461 -0.753 19.631 1.00 77.12 82 ARG A C 1
ATOM 604 O O . ARG A 1 82 ? -23.972 -0.683 18.520 1.00 77.12 82 ARG A O 1
ATOM 611 N N . GLU A 1 83 ? -24.168 -1.036 20.723 1.00 77.94 83 GLU A N 1
ATOM 612 C CA . GLU A 1 83 ? -25.609 -1.325 20.685 1.00 77.94 83 GLU A CA 1
ATOM 613 C C . GLU A 1 83 ? -26.436 -0.150 20.140 1.00 77.94 83 GLU A C 1
ATOM 615 O O . GLU A 1 83 ? -27.472 -0.351 19.501 1.00 77.94 83 GLU A O 1
ATOM 620 N N . GLY A 1 84 ? -26.018 1.090 20.420 1.00 75.56 84 GLY A N 1
ATOM 621 C CA . GLY A 1 84 ? -26.627 2.298 19.860 1.00 75.56 84 GLY A CA 1
ATOM 622 C C . GLY A 1 84 ? -26.462 2.370 18.343 1.00 75.56 84 GLY A C 1
ATOM 623 O O . GLY A 1 84 ? -27.452 2.529 17.626 1.00 75.56 84 GLY A O 1
ATOM 624 N N . LEU A 1 85 ? -25.232 2.169 17.864 1.00 72.62 85 LEU A N 1
ATOM 625 C CA . LEU A 1 85 ? -24.888 2.105 16.443 1.00 72.62 85 LEU A CA 1
ATOM 626 C C . LEU A 1 8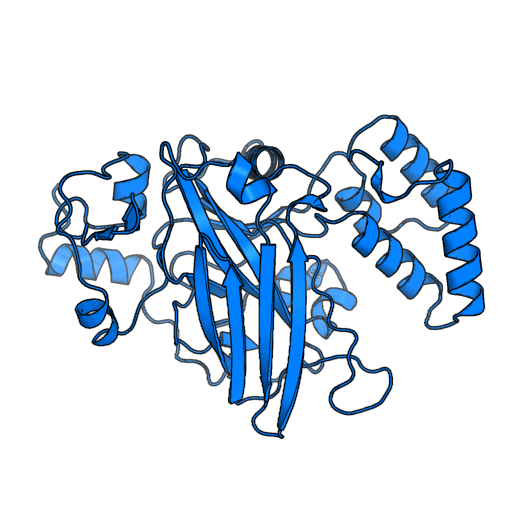5 ? -25.658 0.993 15.717 1.00 72.62 85 LEU A C 1
ATOM 628 O O . LEU A 1 85 ? -26.303 1.266 14.708 1.00 72.62 85 LEU A O 1
ATOM 632 N N . GLU A 1 86 ? -25.670 -0.233 16.245 1.00 74.44 86 GLU A N 1
ATOM 633 C CA . GLU A 1 86 ? -26.386 -1.373 15.651 1.00 74.44 86 GLU A CA 1
ATOM 634 C C . GLU A 1 86 ? -27.900 -1.130 15.554 1.00 74.44 86 GLU A C 1
ATOM 636 O O . GLU A 1 86 ? -28.511 -1.404 14.516 1.00 74.44 86 GLU A O 1
ATOM 641 N N . ARG A 1 87 ? -28.512 -0.540 16.594 1.00 72.75 87 ARG A N 1
ATOM 642 C CA . ARG A 1 87 ? -29.923 -0.116 16.550 1.00 72.75 87 ARG A CA 1
ATOM 643 C C . ARG A 1 87 ? -30.166 0.966 15.506 1.00 72.75 87 ARG A C 1
ATOM 645 O O . ARG A 1 87 ? -31.162 0.892 14.788 1.00 72.75 87 ARG A O 1
ATOM 652 N N . ALA A 1 88 ? -29.275 1.951 15.403 1.00 65.19 88 ALA A N 1
ATOM 653 C CA . ALA A 1 88 ? -29.371 3.008 14.398 1.00 65.19 88 ALA A CA 1
ATOM 654 C C . ALA A 1 88 ? -29.201 2.480 12.962 1.00 65.19 88 ALA A C 1
ATOM 656 O O . ALA A 1 88 ? -29.628 3.141 12.015 1.00 65.19 88 ALA A O 1
ATOM 657 N N . LEU A 1 89 ? -28.594 1.305 12.797 1.00 62.94 89 LEU A N 1
ATOM 658 C CA . LEU A 1 89 ? -28.301 0.652 11.522 1.00 62.94 89 LEU A CA 1
ATOM 659 C C . LEU A 1 89 ? -29.337 -0.379 11.076 1.00 62.94 89 LEU A C 1
ATOM 661 O O . LEU A 1 89 ? -29.252 -0.877 9.960 1.00 62.94 89 LEU A O 1
ATOM 665 N N . GLY A 1 90 ? -30.312 -0.717 11.922 1.00 62.38 90 GLY A N 1
ATOM 666 C CA . GLY A 1 90 ? -31.278 -1.769 11.600 1.00 62.38 90 GLY A CA 1
ATOM 667 C C . GLY A 1 90 ? -30.680 -3.183 11.597 1.00 62.38 90 GLY A C 1
ATOM 668 O O . GLY A 1 90 ? -31.307 -4.091 11.057 1.00 62.38 90 GLY A O 1
ATOM 669 N N . GLY A 1 91 ? -29.512 -3.379 12.222 1.00 62.03 91 GLY A N 1
ATOM 670 C CA . GLY A 1 91 ? -28.988 -4.702 12.575 1.00 62.03 91 GLY A CA 1
ATOM 671 C C . GLY A 1 91 ? -27.703 -5.164 11.883 1.00 62.03 91 GLY A C 1
ATOM 672 O O . GLY A 1 91 ? -27.106 -6.104 12.397 1.00 62.03 91 GLY A O 1
ATOM 673 N N . ASP A 1 92 ? -27.233 -4.539 10.791 1.00 64.69 92 ASP A N 1
ATOM 674 C CA . ASP A 1 92 ? -25.957 -4.948 10.171 1.00 64.69 92 ASP A CA 1
ATOM 675 C C . ASP A 1 92 ? -25.060 -3.780 9.727 1.00 64.69 92 ASP A C 1
ATOM 677 O O . ASP A 1 92 ? -25.281 -3.129 8.705 1.00 64.69 92 ASP A O 1
ATOM 681 N N . LEU A 1 93 ? -23.985 -3.573 10.494 1.00 61.88 93 LEU A N 1
ATOM 682 C CA . LEU A 1 93 ? -22.867 -2.671 10.197 1.00 61.88 93 LEU A CA 1
ATOM 683 C C . LEU A 1 93 ? -22.154 -3.011 8.875 1.00 61.88 93 LEU A C 1
ATOM 685 O O . LEU A 1 93 ? -21.561 -2.125 8.262 1.00 61.88 93 LEU A O 1
ATOM 689 N N . ARG A 1 94 ? -22.200 -4.274 8.426 1.00 64.75 94 ARG A N 1
ATOM 690 C CA . ARG A 1 94 ? -21.499 -4.760 7.222 1.00 64.75 94 ARG A CA 1
ATOM 691 C C . ARG A 1 94 ? -22.235 -4.446 5.922 1.00 64.75 94 ARG A C 1
ATOM 693 O O . ARG A 1 94 ? -21.613 -4.460 4.866 1.00 64.75 94 ARG A O 1
ATOM 700 N N . GLY A 1 95 ? -23.534 -4.158 5.986 1.00 69.31 95 GLY A N 1
ATOM 701 C CA . GLY A 1 95 ? -24.372 -3.906 4.809 1.00 69.31 95 GLY A CA 1
ATOM 702 C C . GLY A 1 95 ? -24.379 -2.456 4.316 1.00 69.31 95 GLY A C 1
ATOM 703 O O . GLY A 1 95 ? -25.015 -2.163 3.305 1.00 69.31 95 GLY A O 1
ATOM 704 N N . VAL A 1 96 ? -23.714 -1.533 5.020 1.00 77.56 96 VAL A N 1
ATOM 705 C CA . VAL A 1 96 ? -23.719 -0.108 4.664 1.00 77.56 96 VAL A CA 1
ATOM 706 C C . VAL A 1 96 ? -22.855 0.126 3.430 1.00 77.56 96 VAL A C 1
ATOM 708 O O . VAL A 1 96 ? -21.633 0.009 3.486 1.00 77.56 96 VAL A O 1
ATOM 711 N N . VAL A 1 97 ? -23.493 0.516 2.326 1.00 87.88 97 VAL A N 1
ATOM 712 C CA . VAL A 1 97 ? -22.800 0.933 1.101 1.00 87.88 97 VAL A CA 1
ATOM 713 C C . VAL A 1 97 ? -22.371 2.397 1.247 1.00 87.88 97 VAL A C 1
ATOM 715 O O . VAL A 1 97 ? -23.249 3.258 1.382 1.00 87.88 97 VAL A O 1
ATOM 718 N N . PRO A 1 98 ? -21.067 2.726 1.224 1.00 91.12 98 PRO A N 1
ATOM 719 C CA . PRO A 1 98 ? -20.617 4.105 1.376 1.00 91.12 98 PRO A CA 1
ATOM 720 C C . PRO A 1 98 ? -21.183 5.031 0.292 1.00 91.12 98 PRO A C 1
ATOM 722 O O . PRO A 1 98 ? -21.290 4.649 -0.872 1.00 91.12 98 PRO A O 1
ATOM 725 N N . GLY A 1 99 ? -21.572 6.246 0.680 1.00 91.19 99 GLY A N 1
ATOM 726 C CA . GLY A 1 99 ? -22.180 7.234 -0.220 1.00 91.19 99 GLY A CA 1
ATOM 727 C C . GLY A 1 99 ? -23.653 6.994 -0.566 1.00 91.19 99 GLY A C 1
ATOM 728 O O . GLY A 1 99 ? -24.244 7.808 -1.272 1.00 91.19 99 GLY A O 1
ATOM 729 N N . SER A 1 100 ? -24.262 5.912 -0.072 1.00 92.31 100 SER A N 1
ATOM 730 C CA . SER A 1 100 ? -25.703 5.669 -0.213 1.00 92.31 100 SER A CA 1
ATOM 731 C C . SER A 1 100 ? -26.546 6.627 0.639 1.00 92.31 100 SER A C 1
ATOM 733 O O . SER A 1 100 ? -26.058 7.245 1.590 1.00 92.31 100 SER A O 1
ATOM 735 N N . ALA A 1 101 ? -27.842 6.723 0.329 1.00 91.00 101 ALA A N 1
ATOM 736 C CA . ALA A 1 101 ? -28.784 7.511 1.125 1.00 91.00 101 ALA A CA 1
ATOM 737 C C . ALA A 1 101 ? -28.907 6.967 2.559 1.00 91.00 101 ALA A C 1
ATOM 739 O O . ALA A 1 101 ? -29.037 7.732 3.514 1.00 91.00 101 ALA A O 1
ATOM 740 N N . GLU A 1 102 ? -28.820 5.647 2.722 1.00 87.19 102 GLU A N 1
ATOM 741 C CA . GLU A 1 102 ? -28.817 4.963 4.012 1.00 87.19 102 GLU A CA 1
ATOM 742 C C . GLU A 1 102 ? -27.570 5.322 4.831 1.00 87.19 102 GLU A C 1
ATOM 744 O O . GLU A 1 102 ? -27.679 5.604 6.029 1.00 87.19 102 GLU A O 1
ATOM 749 N N . ALA A 1 103 ? -26.400 5.360 4.185 1.00 88.81 103 ALA A N 1
ATOM 750 C CA . ALA A 1 103 ? -25.141 5.742 4.816 1.00 88.81 103 ALA A CA 1
ATOM 751 C C . ALA A 1 103 ? -25.118 7.223 5.225 1.00 88.81 103 ALA A C 1
ATOM 753 O O . ALA A 1 103 ? -24.667 7.543 6.326 1.00 88.81 103 ALA A O 1
ATOM 754 N N . ASP A 1 104 ? -25.656 8.126 4.398 1.00 90.88 104 ASP A N 1
ATOM 755 C CA . ASP A 1 104 ? -25.786 9.535 4.779 1.00 90.88 104 ASP A CA 1
ATOM 756 C C . ASP A 1 104 ? -26.776 9.711 5.938 1.00 90.88 104 ASP A C 1
ATOM 758 O O . ASP A 1 104 ? -26.451 10.360 6.931 1.00 90.88 104 ASP A O 1
ATOM 762 N N . ALA A 1 105 ? -27.937 9.048 5.899 1.00 87.62 105 ALA A N 1
ATOM 763 C CA . ALA A 1 105 ? -28.894 9.085 7.004 1.00 87.62 105 ALA A CA 1
ATOM 764 C C . ALA A 1 105 ? -28.277 8.587 8.324 1.00 87.62 105 ALA A C 1
ATOM 766 O O . ALA A 1 105 ? -28.512 9.178 9.380 1.00 87.62 105 ALA A O 1
ATOM 767 N N . LEU A 1 106 ? -27.461 7.529 8.275 1.00 83.38 106 LEU A N 1
ATOM 768 C CA . LEU A 1 106 ? -26.683 7.065 9.422 1.00 83.38 106 LEU A CA 1
ATOM 769 C C . LEU A 1 106 ? -25.684 8.125 9.893 1.00 83.38 106 LEU A C 1
ATOM 771 O O . LEU A 1 106 ? -25.639 8.429 11.086 1.00 83.38 106 LEU A O 1
ATOM 775 N N . LYS A 1 107 ? -24.903 8.699 8.973 1.00 87.12 107 LYS A N 1
ATOM 776 C CA . LYS A 1 107 ? -23.921 9.741 9.283 1.00 87.12 107 LYS A CA 1
ATOM 777 C C . LYS A 1 107 ? -24.584 10.922 9.995 1.00 87.12 107 LYS A C 1
ATOM 779 O O . LYS A 1 107 ? -24.109 11.336 11.051 1.00 87.12 107 LYS A O 1
ATOM 784 N N . GLN A 1 108 ? -25.717 11.409 9.484 1.00 88.94 108 GLN A N 1
ATOM 785 C CA . GLN A 1 108 ? -26.471 12.506 10.100 1.00 88.94 108 GLN A CA 1
ATOM 786 C C . GLN A 1 108 ? -26.994 12.146 11.498 1.00 88.94 108 GLN A C 1
ATOM 788 O O . GLN A 1 108 ? -26.943 12.982 12.402 1.00 88.94 108 GLN A O 1
ATOM 793 N N . ARG A 1 109 ? -27.443 10.901 11.719 1.00 83.81 109 ARG A N 1
ATOM 794 C CA . ARG A 1 109 ? -27.833 10.428 13.060 1.00 83.81 109 ARG A CA 1
ATOM 795 C C . ARG A 1 109 ? -26.656 10.447 14.036 1.00 83.81 109 ARG A C 1
ATOM 797 O O . ARG A 1 109 ? -26.779 11.015 15.116 1.00 83.81 109 ARG A O 1
ATOM 804 N N . LEU A 1 110 ? -25.503 9.905 13.641 1.00 81.94 110 LEU A N 1
ATOM 805 C CA . LEU A 1 110 ? -24.302 9.890 14.485 1.00 81.94 110 LEU A CA 1
ATOM 806 C C . LEU A 1 110 ? -23.805 11.304 14.808 1.00 81.94 110 LEU A C 1
ATOM 808 O O . LEU A 1 110 ? -23.368 11.570 15.928 1.00 81.94 110 LEU A O 1
ATOM 812 N N . ILE A 1 111 ? -23.913 12.237 13.860 1.00 86.00 111 ILE A N 1
ATOM 813 C CA . ILE A 1 111 ? -23.628 13.657 14.099 1.00 86.00 111 ILE A CA 1
ATOM 814 C C . ILE A 1 111 ? -24.586 14.234 15.148 1.00 86.00 111 ILE A C 1
ATOM 816 O O . ILE A 1 111 ? -24.127 14.877 16.094 1.00 86.00 111 ILE A O 1
ATOM 820 N N . ALA A 1 112 ? -25.891 13.980 15.018 1.00 86.19 112 ALA A N 1
ATOM 821 C CA . ALA A 1 112 ? -26.902 14.465 15.959 1.00 86.19 112 ALA A CA 1
ATOM 822 C C . ALA A 1 112 ? -26.704 13.917 17.386 1.00 86.19 112 ALA A C 1
ATOM 824 O O . ALA A 1 112 ? -26.996 14.612 18.358 1.00 86.19 112 ALA A O 1
ATOM 825 N N . GLU A 1 113 ? -26.145 12.713 17.521 1.00 80.44 113 GLU A N 1
ATOM 826 C CA . GLU A 1 113 ? -25.782 12.092 18.803 1.00 80.44 113 GLU A CA 1
ATOM 827 C C . GLU A 1 113 ? -24.407 12.547 19.342 1.00 80.44 113 GLU A C 1
ATOM 829 O O . GLU A 1 113 ? -23.944 12.078 20.382 1.00 80.44 113 GLU A O 1
ATOM 834 N N . GLY A 1 114 ? -23.733 13.483 18.662 1.00 82.88 114 GLY A N 1
ATOM 835 C CA . GLY A 1 114 ? -22.426 14.006 19.074 1.00 82.88 114 GLY A CA 1
ATOM 836 C C . GLY A 1 114 ? -21.258 13.042 18.826 1.00 82.88 114 GLY A C 1
ATOM 837 O O . GLY A 1 114 ? -20.166 13.231 19.377 1.00 82.88 114 GLY A O 1
ATOM 838 N N . MET A 1 115 ? -21.468 12.021 17.991 1.00 78.69 115 MET A N 1
ATOM 839 C CA . MET A 1 115 ? -20.496 10.982 17.636 1.00 78.69 115 MET A CA 1
ATOM 840 C C . MET A 1 115 ? -19.726 11.276 16.344 1.00 78.69 115 MET A C 1
ATOM 842 O O . MET A 1 115 ? -19.005 10.405 15.864 1.00 78.69 115 MET A O 1
ATOM 846 N N . TRP A 1 116 ? -19.825 12.490 15.791 1.00 85.00 116 TRP A N 1
ATOM 847 C CA . TRP A 1 116 ? -19.082 12.860 14.583 1.00 85.00 116 TRP A CA 1
ATOM 848 C C . TRP A 1 116 ? -17.586 12.534 14.702 1.00 85.00 116 TRP A C 1
ATOM 850 O O . TRP A 1 116 ? -16.943 12.841 15.708 1.00 85.00 116 TRP A O 1
ATOM 860 N N . SER A 1 117 ? -17.029 11.926 13.665 1.00 83.19 117 SER A N 1
ATOM 861 C CA . SER A 1 117 ? -15.599 11.682 13.517 1.00 83.19 117 SER A CA 1
ATOM 862 C C . SER A 1 117 ? -15.242 11.843 12.049 1.00 83.19 117 SER A C 1
ATOM 864 O O . SER A 1 117 ? -16.034 11.477 11.182 1.00 83.19 117 SER A O 1
ATOM 866 N N . GLN A 1 118 ? -14.039 12.342 11.769 1.00 85.19 118 GLN A N 1
ATOM 867 C CA . GLN A 1 118 ? -13.500 12.424 10.409 1.00 85.19 118 GLN A CA 1
ATOM 868 C C . GLN A 1 118 ? -13.521 11.061 9.695 1.00 85.19 118 GLN A C 1
ATOM 870 O O . GLN A 1 118 ? -13.745 11.004 8.491 1.00 85.19 118 GLN A O 1
ATOM 875 N N . TYR A 1 119 ? -13.390 9.958 10.444 1.00 82.81 119 TYR A N 1
ATOM 876 C CA . TYR A 1 119 ? -13.489 8.610 9.889 1.00 82.81 119 TYR A CA 1
ATOM 877 C C . TYR A 1 119 ? -14.875 8.310 9.317 1.00 82.81 119 TYR A C 1
ATOM 879 O O . TYR A 1 119 ? -14.968 7.550 8.365 1.00 82.81 119 TYR A O 1
ATOM 887 N N . LEU A 1 120 ? -15.954 8.915 9.831 1.00 84.25 120 LEU A N 1
ATOM 888 C CA . LEU A 1 120 ? -17.299 8.714 9.279 1.00 84.25 120 LEU A CA 1
ATOM 889 C C . LEU A 1 120 ? -17.445 9.338 7.888 1.00 84.25 120 LEU A C 1
ATOM 891 O O . LEU A 1 120 ? -18.144 8.777 7.046 1.00 84.25 120 LEU A O 1
ATOM 895 N N . GLU A 1 121 ? -16.774 10.464 7.629 1.00 89.06 121 GLU A N 1
ATOM 896 C CA . GLU A 1 121 ? -16.816 11.111 6.312 1.00 89.06 121 GLU A CA 1
ATOM 897 C C . GLU A 1 121 ? -16.258 10.194 5.222 1.00 89.06 121 GLU A C 1
ATOM 899 O O . GLU A 1 121 ? -16.790 10.181 4.117 1.00 89.06 121 GLU A O 1
ATOM 904 N N . VAL A 1 122 ? -15.253 9.377 5.553 1.00 90.69 122 VAL A N 1
ATOM 905 C CA . VAL A 1 122 ? -14.562 8.524 4.577 1.00 90.69 122 VAL A CA 1
ATOM 906 C C . VAL A 1 122 ? -14.939 7.046 4.653 1.00 90.69 122 VAL A C 1
ATOM 908 O O . VAL A 1 122 ? -14.911 6.355 3.640 1.00 90.69 122 VAL A O 1
ATOM 911 N N . ALA A 1 123 ? -15.358 6.534 5.810 1.00 87.56 123 ALA A N 1
ATOM 912 C CA . ALA A 1 123 ? -15.762 5.135 5.967 1.00 87.56 123 ALA A CA 1
ATOM 913 C C . ALA A 1 123 ? -17.112 4.847 5.302 1.00 87.56 123 ALA A C 1
ATOM 915 O O . ALA A 1 123 ? -17.271 3.821 4.643 1.00 87.56 123 ALA A O 1
ATOM 916 N N . ILE A 1 124 ? -18.075 5.755 5.498 1.00 88.19 124 ILE A N 1
ATOM 917 C CA . ILE A 1 124 ? -19.471 5.604 5.061 1.00 88.19 124 ILE A CA 1
ATOM 918 C C . ILE A 1 124 ? -19.946 6.760 4.174 1.00 88.19 124 ILE A C 1
ATOM 920 O O . ILE A 1 124 ? -20.970 6.632 3.507 1.00 88.19 124 ILE A O 1
ATOM 924 N N . GLY A 1 125 ? -19.232 7.888 4.137 1.00 91.88 125 GLY A N 1
ATOM 925 C CA . GLY A 1 125 ? -19.563 8.983 3.229 1.00 91.88 125 GLY A CA 1
ATOM 926 C C . GLY A 1 125 ? -19.270 8.661 1.756 1.00 91.88 125 GLY A C 1
ATOM 927 O O . GLY A 1 125 ? -18.813 7.564 1.422 1.00 91.88 125 GLY A O 1
ATOM 928 N N . PRO A 1 126 ? -19.575 9.595 0.843 1.00 93.62 126 PRO A N 1
ATOM 929 C CA . PRO A 1 126 ? -19.397 9.377 -0.593 1.00 93.62 126 PRO A CA 1
ATOM 930 C C . PRO A 1 126 ? -17.922 9.294 -1.002 1.00 93.62 126 PRO A C 1
ATOM 932 O O . PRO A 1 126 ? -17.572 8.539 -1.913 1.00 93.62 126 PRO A O 1
ATOM 935 N N . ASP A 1 127 ? -17.060 10.006 -0.282 1.00 94.44 127 ASP A N 1
ATOM 936 C CA . ASP A 1 127 ? -15.660 10.178 -0.639 1.00 94.44 127 ASP A CA 1
ATOM 937 C C . ASP A 1 127 ? -14.786 9.154 0.093 1.00 94.44 127 ASP A C 1
ATOM 939 O O . ASP A 1 127 ? -14.888 8.964 1.303 1.00 94.44 127 ASP A O 1
ATOM 943 N N . ALA A 1 128 ? -13.927 8.464 -0.644 1.00 95.06 128 ALA A N 1
ATOM 944 C CA . ALA A 1 128 ? -12.887 7.615 -0.097 1.00 95.06 128 ALA A CA 1
ATOM 945 C C . ALA A 1 128 ? -11.720 8.482 0.385 1.00 95.06 128 ALA A C 1
ATOM 947 O O . ALA A 1 128 ? -11.365 9.486 -0.237 1.00 95.06 128 ALA A O 1
ATOM 948 N N . GLU A 1 129 ? -11.066 8.065 1.465 1.00 95.19 129 GLU A N 1
ATOM 949 C CA . GLU A 1 129 ? -9.784 8.652 1.829 1.00 95.19 129 GLU A CA 1
ATOM 950 C C . GLU A 1 129 ? -8.739 8.217 0.802 1.00 95.19 129 GLU A C 1
ATOM 952 O O . GLU A 1 129 ? -8.387 7.044 0.763 1.00 95.19 129 GLU A O 1
ATOM 957 N N . ILE A 1 130 ? -8.229 9.150 -0.005 1.00 96.69 130 ILE A N 1
ATOM 958 C CA . ILE A 1 130 ? -7.118 8.907 -0.929 1.00 96.69 130 ILE A CA 1
ATOM 959 C C . ILE A 1 130 ? -5.939 9.797 -0.543 1.00 96.69 130 ILE A C 1
ATOM 961 O O . ILE A 1 130 ? -6.035 11.024 -0.564 1.00 96.69 130 ILE A O 1
ATOM 965 N N . PHE A 1 131 ? -4.786 9.190 -0.270 1.00 97.06 131 PHE A N 1
ATOM 966 C CA . PHE A 1 131 ? -3.556 9.908 0.059 1.00 97.06 131 PHE A CA 1
ATOM 967 C C . PHE A 1 131 ? -2.372 9.443 -0.795 1.00 97.06 131 PHE A C 1
ATOM 969 O O . PHE A 1 131 ? -2.428 8.446 -1.515 1.00 97.06 131 PHE A O 1
ATOM 976 N N . THR A 1 132 ? -1.298 10.231 -0.790 1.00 97.44 132 THR A N 1
ATOM 977 C CA . THR A 1 132 ? -0.014 9.823 -1.375 1.00 97.44 132 THR A CA 1
ATOM 978 C C . THR A 1 132 ? 0.780 9.110 -0.296 1.00 97.44 132 THR A C 1
ATOM 980 O O . THR A 1 132 ? 1.090 9.719 0.725 1.00 97.44 132 THR A O 1
ATOM 983 N N . LYS A 1 133 ? 1.092 7.831 -0.516 1.00 98.06 133 LYS A N 1
ATOM 984 C CA . LYS A 1 133 ? 1.826 7.023 0.459 1.00 98.06 133 LYS A CA 1
ATOM 985 C C . LYS A 1 133 ? 3.311 7.367 0.460 1.00 98.06 133 LYS A C 1
ATOM 987 O O . LYS A 1 133 ? 3.897 7.550 1.521 1.00 98.06 133 LYS A O 1
ATOM 992 N N . SER A 1 134 ? 3.917 7.442 -0.720 1.00 96.38 134 SER A N 1
ATOM 993 C CA . SER A 1 134 ? 5.345 7.720 -0.842 1.00 96.38 134 SER A CA 1
ATOM 994 C C . SER A 1 134 ? 5.692 8.335 -2.205 1.00 96.38 134 SER A C 1
ATOM 996 O O . SER A 1 134 ? 4.919 8.215 -3.163 1.00 96.38 134 SER A O 1
ATOM 998 N N . PRO A 1 135 ? 6.852 8.999 -2.332 1.00 96.31 135 PRO A N 1
ATOM 999 C CA . PRO A 1 135 ? 7.347 9.495 -3.607 1.00 96.31 135 PRO A CA 1
ATOM 1000 C C . PRO A 1 135 ? 7.580 8.388 -4.644 1.00 96.31 135 PRO A C 1
ATOM 1002 O O . PRO A 1 135 ? 7.882 7.235 -4.325 1.00 96.31 135 PRO A O 1
ATOM 1005 N N . VAL A 1 136 ? 7.529 8.772 -5.914 1.00 96.81 136 VAL A N 1
ATOM 1006 C CA . VAL A 1 136 ? 8.013 7.965 -7.043 1.00 96.81 136 VAL A CA 1
ATOM 1007 C C . VAL A 1 136 ? 9.441 7.464 -6.770 1.00 96.81 136 VAL A C 1
ATOM 1009 O O . VAL A 1 136 ? 10.261 8.218 -6.247 1.00 96.81 136 VAL A O 1
ATOM 1012 N N . LEU A 1 137 ? 9.737 6.207 -7.125 1.00 96.94 137 LEU A N 1
ATOM 1013 C CA . LEU A 1 137 ? 11.024 5.516 -6.906 1.00 96.94 137 LEU A CA 1
ATOM 1014 C C . LEU A 1 137 ? 11.455 5.291 -5.439 1.00 96.94 137 LEU A C 1
ATOM 1016 O O . LEU A 1 137 ? 12.548 4.774 -5.220 1.00 96.94 137 LEU A O 1
ATOM 1020 N N . SER A 1 138 ? 10.634 5.633 -4.440 1.00 97.00 138 SER A N 1
ATOM 1021 C CA . SER A 1 138 ? 11.014 5.502 -3.017 1.00 97.00 138 SER A CA 1
ATOM 1022 C C . SER A 1 138 ? 10.641 4.163 -2.360 1.00 97.00 138 SER A C 1
ATOM 1024 O O . SER A 1 138 ? 11.112 3.863 -1.263 1.00 97.00 138 SER A O 1
ATOM 1026 N N . THR A 1 139 ? 9.793 3.355 -3.002 1.00 98.00 139 THR A N 1
ATOM 1027 C CA . THR A 1 139 ? 9.347 2.057 -2.468 1.00 98.00 139 THR A CA 1
ATOM 1028 C C . THR A 1 139 ? 10.457 1.013 -2.530 1.00 98.00 139 THR A C 1
ATOM 1030 O O . THR A 1 139 ? 11.184 0.953 -3.524 1.00 98.00 139 THR A O 1
ATOM 1033 N N . VAL A 1 140 ? 10.530 0.134 -1.533 1.00 98.25 140 VAL A N 1
ATOM 1034 C CA . VAL A 1 140 ? 11.497 -0.975 -1.500 1.00 98.25 140 VAL A CA 1
ATOM 1035 C C . VAL A 1 140 ? 10.872 -2.297 -1.966 1.00 98.25 140 VAL A C 1
ATOM 1037 O O . VAL A 1 140 ? 9.655 -2.475 -1.915 1.00 98.25 140 VAL A O 1
ATOM 1040 N N . GLY A 1 141 ? 11.701 -3.211 -2.472 1.00 97.06 141 GLY A N 1
ATOM 1041 C CA . GLY A 1 141 ? 11.263 -4.510 -2.991 1.00 97.06 141 GLY A CA 1
ATOM 1042 C C . GLY A 1 141 ? 11.267 -5.626 -1.949 1.00 97.06 141 GLY A C 1
ATOM 1043 O O . GLY A 1 141 ? 11.396 -5.389 -0.748 1.00 97.06 141 GLY A O 1
ATOM 1044 N N . TRP A 1 142 ? 11.146 -6.864 -2.423 1.00 97.00 142 TRP A N 1
ATOM 1045 C CA . TRP A 1 142 ? 11.256 -8.065 -1.594 1.00 97.00 142 TRP A CA 1
ATOM 1046 C C . TRP A 1 142 ? 12.657 -8.193 -0.976 1.00 97.00 142 TRP A C 1
ATOM 1048 O O . TRP A 1 142 ? 13.660 -7.931 -1.633 1.00 97.00 142 TRP A O 1
ATOM 1058 N N . GLY A 1 143 ? 12.733 -8.585 0.296 1.00 96.94 143 GLY A N 1
ATOM 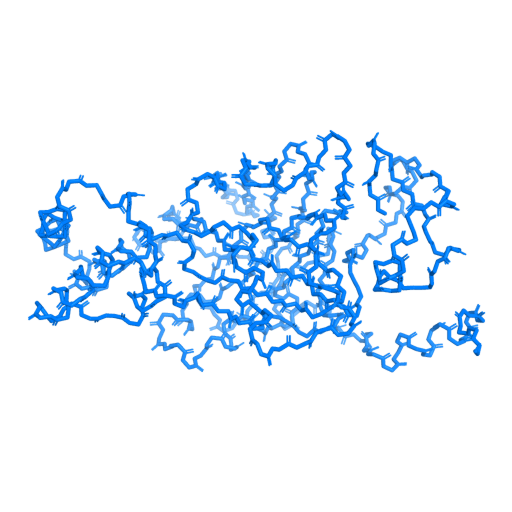1059 C CA . GLY A 1 143 ? 13.976 -8.784 1.049 1.00 96.94 143 GLY A CA 1
ATOM 1060 C C . GLY A 1 143 ? 14.633 -7.495 1.554 1.00 96.94 143 GLY A C 1
ATOM 1061 O O . GLY A 1 143 ? 15.373 -7.527 2.537 1.00 96.94 143 GLY A O 1
ATOM 1062 N N . ALA A 1 144 ? 14.332 -6.346 0.944 1.00 97.38 144 ALA A N 1
ATOM 1063 C CA . ALA A 1 144 ? 14.836 -5.052 1.387 1.00 97.38 144 ALA A CA 1
ATOM 1064 C C . ALA A 1 144 ? 14.218 -4.633 2.738 1.00 97.38 144 ALA A C 1
ATOM 1066 O O . ALA A 1 144 ? 13.058 -4.955 3.008 1.00 97.38 144 ALA A O 1
ATOM 1067 N N . PRO A 1 145 ? 14.951 -3.905 3.598 1.00 98.19 145 PRO A N 1
ATOM 1068 C CA . PRO A 1 145 ? 14.426 -3.499 4.892 1.00 98.19 145 PRO A CA 1
ATOM 1069 C C . PRO A 1 145 ? 13.340 -2.429 4.760 1.00 98.19 145 PRO A C 1
ATOM 1071 O O . PRO A 1 145 ? 13.510 -1.467 4.011 1.00 98.19 145 PRO A O 1
ATOM 1074 N N . VAL A 1 146 ? 12.265 -2.563 5.539 1.00 98.50 146 VAL A N 1
ATOM 1075 C CA . VAL A 1 146 ? 11.261 -1.509 5.746 1.00 98.50 146 VAL A CA 1
ATOM 1076 C C . VAL A 1 146 ? 11.547 -0.732 7.030 1.00 98.50 146 VAL A C 1
ATOM 1078 O O . VAL A 1 146 ? 12.089 -1.270 7.996 1.00 98.50 146 VAL A O 1
ATOM 1081 N N . GLY A 1 147 ? 11.215 0.556 7.031 1.00 97.62 147 GLY A N 1
ATOM 1082 C CA . GLY A 1 147 ? 11.594 1.513 8.064 1.00 97.62 147 GLY A CA 1
ATOM 1083 C C . GLY A 1 147 ? 10.399 2.155 8.761 1.00 97.62 147 GLY A C 1
ATOM 1084 O O . GLY A 1 147 ? 9.505 2.680 8.100 1.00 97.62 147 GLY A O 1
ATOM 1085 N N . PHE A 1 148 ? 10.438 2.203 10.093 1.00 97.38 148 PHE A N 1
ATOM 1086 C CA . PHE A 1 148 ? 9.592 3.085 10.907 1.00 97.38 148 PHE A CA 1
ATOM 1087 C C . PHE A 1 148 ? 10.430 4.204 11.541 1.00 97.38 148 PHE A C 1
ATOM 1089 O O . PHE A 1 148 ? 11.641 4.068 11.728 1.00 97.38 148 PHE A O 1
ATOM 1096 N N . ARG A 1 149 ? 9.834 5.343 11.902 1.00 97.44 149 ARG A N 1
ATOM 1097 C CA . ARG A 1 149 ? 10.619 6.431 12.506 1.00 97.44 149 ARG A CA 1
ATOM 1098 C C . ARG A 1 149 ? 11.196 6.018 13.858 1.00 97.44 149 ARG A C 1
ATOM 1100 O O . ARG A 1 149 ? 10.487 5.499 14.707 1.00 97.44 149 ARG A O 1
ATOM 1107 N N . SER A 1 150 ? 12.451 6.378 14.116 1.00 96.81 150 SER A N 1
ATOM 1108 C CA . SER A 1 150 ? 13.111 6.082 15.395 1.00 96.81 150 SER A CA 1
ATOM 1109 C C . SER A 1 150 ? 12.486 6.777 16.613 1.00 96.81 150 SER A C 1
ATOM 1111 O O . SER A 1 150 ? 12.837 6.439 17.736 1.00 96.81 150 SER A O 1
ATOM 1113 N N . ASP A 1 151 ? 11.651 7.799 16.398 1.00 96.00 151 ASP A N 1
ATOM 1114 C CA . ASP A 1 151 ? 10.891 8.508 17.436 1.00 96.00 151 ASP A CA 1
ATOM 1115 C C . ASP A 1 151 ? 9.418 8.065 17.515 1.00 96.00 151 ASP A C 1
ATOM 1117 O O . ASP A 1 151 ? 8.663 8.669 18.272 1.00 96.00 151 ASP A O 1
ATOM 1121 N N . SER A 1 152 ? 9.007 7.041 16.753 1.00 95.44 152 SER A N 1
ATOM 1122 C CA . SER A 1 152 ? 7.683 6.430 16.890 1.00 95.44 152 SER A CA 1
ATOM 1123 C C . SER A 1 152 ? 7.708 5.359 17.971 1.00 95.44 152 SER A C 1
ATOM 1125 O O . SER A 1 152 ? 8.573 4.482 17.967 1.00 95.44 152 SER A O 1
ATOM 1127 N N . THR A 1 153 ? 6.753 5.425 18.892 1.00 91.88 153 THR A N 1
ATOM 1128 C CA . THR A 1 153 ? 6.600 4.443 19.975 1.00 91.88 153 THR A CA 1
ATOM 1129 C C . THR A 1 153 ? 5.512 3.413 19.688 1.00 91.88 153 THR A C 1
ATOM 1131 O O . THR A 1 153 ? 5.471 2.375 20.346 1.00 91.88 153 THR A O 1
ATOM 1134 N N . TRP A 1 154 ? 4.660 3.661 18.689 1.00 92.38 154 TRP A N 1
ATOM 1135 C CA . TRP A 1 154 ? 3.597 2.747 18.284 1.00 92.38 154 TRP A CA 1
ATOM 1136 C C . TRP A 1 154 ? 3.405 2.769 16.767 1.00 92.38 154 TRP A C 1
ATOM 1138 O O . TRP A 1 154 ? 2.941 3.757 16.198 1.00 92.38 154 TRP A O 1
ATOM 1148 N N . ASN A 1 155 ? 3.785 1.673 16.112 1.00 93.75 155 ASN A N 1
ATOM 1149 C CA . ASN A 1 155 ? 3.732 1.517 14.661 1.00 93.75 155 ASN A CA 1
ATOM 1150 C C . ASN A 1 155 ? 3.463 0.060 14.265 1.00 93.75 155 ASN A C 1
ATOM 1152 O O . ASN A 1 155 ? 3.691 -0.859 15.049 1.00 93.75 155 ASN A O 1
ATOM 1156 N N . ASN A 1 156 ? 2.970 -0.155 13.051 1.00 93.94 156 ASN A N 1
ATOM 1157 C CA . ASN A 1 156 ? 2.620 -1.487 12.568 1.00 93.94 156 ASN A CA 1
ATOM 1158 C C . ASN A 1 156 ? 2.774 -1.589 11.044 1.00 93.94 156 ASN A C 1
ATOM 1160 O O . ASN A 1 156 ? 2.794 -0.558 10.360 1.00 93.94 156 ASN A O 1
ATOM 1164 N N . PRO A 1 157 ? 2.832 -2.816 10.501 1.00 95.50 157 PRO A N 1
ATOM 1165 C CA . PRO A 1 157 ? 2.703 -3.016 9.073 1.00 95.50 157 PRO A CA 1
ATOM 1166 C C . PRO A 1 157 ? 1.221 -2.949 8.697 1.00 95.50 157 PRO A C 1
ATOM 1168 O O . PRO A 1 157 ? 0.349 -3.304 9.500 1.00 95.50 157 PRO A O 1
ATOM 1171 N N . GLU A 1 158 ? 0.933 -2.523 7.477 1.00 95.94 158 GLU A N 1
ATOM 1172 C CA . GLU A 1 158 ? -0.411 -2.591 6.904 1.00 95.94 158 GLU A CA 1
ATOM 1173 C C . GLU A 1 158 ? -0.325 -3.441 5.632 1.00 95.94 158 GLU A C 1
ATOM 1175 O O . GLU A 1 158 ? 0.114 -2.949 4.590 1.00 95.94 158 GLU A O 1
ATOM 1180 N N . PRO A 1 159 ? -0.627 -4.752 5.731 1.00 96.50 159 PRO A N 1
ATOM 1181 C CA . PRO A 1 159 ? -0.577 -5.659 4.598 1.00 96.50 159 PRO A CA 1
ATOM 1182 C C . PRO A 1 159 ? -1.766 -5.427 3.674 1.00 96.50 159 PRO A C 1
ATOM 1184 O O . PRO A 1 159 ? -2.921 -5.500 4.109 1.00 96.50 159 PRO A O 1
ATOM 1187 N N . GLU A 1 160 ? -1.485 -5.186 2.397 1.00 97.38 160 GLU A N 1
ATOM 1188 C CA . GLU A 1 160 ? -2.503 -4.778 1.432 1.00 97.38 160 GLU A CA 1
ATOM 1189 C C . GLU A 1 160 ? -2.331 -5.427 0.063 1.00 97.38 160 GLU A C 1
ATOM 1191 O O . GLU A 1 160 ? -1.218 -5.726 -0.385 1.00 97.38 160 GLU A O 1
ATOM 1196 N N . VAL A 1 161 ? -3.458 -5.581 -0.640 1.00 98.06 161 VAL A N 1
ATOM 1197 C CA . VAL A 1 161 ? -3.436 -5.732 -2.094 1.00 98.06 161 VAL A CA 1
ATOM 1198 C C . VAL A 1 161 ? -3.308 -4.351 -2.720 1.00 98.06 161 VAL A C 1
ATOM 1200 O O . VAL A 1 161 ? -4.015 -3.409 -2.363 1.00 98.06 161 VAL A O 1
ATOM 1203 N N . VAL A 1 162 ? -2.406 -4.254 -3.688 1.00 98.69 162 VAL A N 1
ATOM 1204 C CA . VAL A 1 162 ? -2.099 -3.026 -4.406 1.00 98.69 162 VAL A CA 1
ATOM 1205 C C . VAL A 1 162 ? -2.484 -3.211 -5.864 1.00 98.69 162 VAL A C 1
ATOM 1207 O O . VAL A 1 162 ? -1.926 -4.066 -6.555 1.00 98.69 162 VAL A O 1
ATOM 1210 N N . VAL A 1 163 ? -3.433 -2.410 -6.342 1.00 98.69 163 VAL A N 1
ATOM 1211 C CA . VAL A 1 163 ? -3.835 -2.384 -7.753 1.00 98.69 163 VAL A CA 1
ATOM 1212 C C . VAL A 1 163 ? -2.843 -1.541 -8.543 1.00 98.69 163 VAL A C 1
ATOM 1214 O O . VAL A 1 163 ? -2.445 -0.465 -8.106 1.00 98.69 163 VAL A O 1
ATOM 1217 N N . VAL A 1 164 ? -2.458 -2.017 -9.725 1.00 98.69 164 VAL A N 1
ATOM 1218 C CA . VAL A 1 164 ? -1.596 -1.287 -10.660 1.00 98.69 164 VAL A CA 1
ATOM 1219 C C . VAL A 1 164 ? -2.441 -0.814 -11.832 1.00 98.69 164 VAL A C 1
ATOM 1221 O O . VAL A 1 164 ? -3.131 -1.624 -12.456 1.00 98.69 164 VAL A O 1
ATOM 1224 N N . ALA A 1 165 ? -2.382 0.477 -12.145 1.00 98.38 165 ALA A N 1
ATOM 1225 C CA . ALA A 1 165 ? -3.174 1.087 -13.202 1.00 98.38 165 ALA A CA 1
ATOM 1226 C C . ALA A 1 165 ? -2.310 1.898 -14.169 1.00 98.38 165 ALA A C 1
ATOM 1228 O O . ALA A 1 165 ? -1.382 2.600 -13.762 1.00 98.38 165 ALA A O 1
ATOM 1229 N N . GLY A 1 166 ? -2.643 1.797 -15.456 1.00 97.62 166 GLY A N 1
ATOM 1230 C CA . GLY A 1 166 ? -2.005 2.582 -16.506 1.00 97.62 166 GLY A CA 1
ATOM 1231 C C . GLY A 1 166 ? -2.498 4.033 -16.557 1.00 97.62 166 GLY A C 1
ATOM 1232 O O . GLY A 1 166 ? -3.369 4.431 -15.779 1.00 97.62 166 GLY A O 1
ATOM 1233 N N . PRO A 1 167 ? -1.976 4.835 -17.498 1.00 96.56 167 PRO A N 1
ATOM 1234 C CA . PRO A 1 167 ? -2.336 6.248 -17.633 1.00 96.56 167 PRO A CA 1
ATOM 1235 C C . PRO A 1 167 ? -3.782 6.497 -18.070 1.00 96.56 167 PRO A C 1
ATOM 1237 O O . PRO A 1 167 ? -4.316 7.580 -17.853 1.00 96.56 167 PRO A O 1
ATOM 1240 N N . ASP A 1 168 ? -4.434 5.490 -18.657 1.00 94.56 168 ASP A N 1
ATOM 1241 C CA . ASP A 1 168 ? -5.867 5.496 -18.969 1.00 94.56 168 ASP A CA 1
ATOM 1242 C C . ASP A 1 168 ? -6.749 5.215 -17.737 1.00 94.56 168 ASP A C 1
ATOM 1244 O O . ASP A 1 168 ? -7.971 5.123 -17.858 1.00 94.56 168 ASP A O 1
ATOM 1248 N N . GLY A 1 169 ? -6.136 5.040 -16.562 1.00 94.31 169 GLY A N 1
ATOM 1249 C CA . GLY A 1 169 ? -6.820 4.722 -15.318 1.00 94.31 169 GLY A CA 1
ATOM 1250 C C . GLY A 1 169 ? -7.341 3.290 -15.238 1.00 94.31 169 GLY A C 1
ATOM 1251 O O . GLY A 1 169 ? -8.039 2.952 -14.285 1.00 94.31 169 GLY A O 1
ATOM 1252 N N . ARG A 1 170 ? -7.032 2.428 -16.214 1.00 95.31 170 ARG A N 1
ATOM 1253 C CA . ARG A 1 170 ? -7.464 1.029 -16.187 1.00 95.31 170 ARG A CA 1
ATOM 1254 C C . ARG A 1 170 ? -6.477 0.194 -15.392 1.00 95.31 170 ARG A C 1
ATOM 1256 O O . ARG A 1 170 ? -5.271 0.227 -15.646 1.00 95.31 170 ARG A O 1
ATOM 1263 N N . ALA A 1 171 ? -7.005 -0.615 -14.480 1.00 97.88 171 ALA A N 1
ATOM 1264 C CA . ALA A 1 171 ? -6.219 -1.609 -13.772 1.00 97.88 171 ALA A CA 1
ATOM 1265 C C . ALA A 1 171 ? -5.667 -2.663 -14.752 1.00 97.88 171 ALA A C 1
ATOM 1267 O O . ALA A 1 171 ? -6.384 -3.157 -15.626 1.00 97.88 171 ALA A O 1
ATOM 1268 N N . ILE A 1 172 ? -4.384 -2.995 -14.615 1.00 97.38 172 ILE A N 1
ATOM 1269 C CA . ILE A 1 172 ? -3.673 -3.967 -15.466 1.00 97.38 172 ILE A CA 1
ATOM 1270 C C . ILE A 1 172 ? -3.182 -5.187 -14.689 1.00 97.38 172 ILE A C 1
ATOM 1272 O O . ILE A 1 172 ? -2.686 -6.138 -15.289 1.00 97.38 172 ILE A O 1
ATOM 1276 N N . GLY A 1 173 ? -3.289 -5.160 -13.364 1.00 97.50 173 GLY A N 1
ATOM 1277 C CA . GLY A 1 173 ? -2.776 -6.197 -12.487 1.00 97.50 173 GLY A CA 1
ATOM 1278 C C . GLY A 1 173 ? -2.756 -5.755 -11.032 1.00 97.50 173 GLY A C 1
ATOM 1279 O O . GLY A 1 173 ? -3.225 -4.668 -10.683 1.00 97.50 173 GLY A O 1
ATOM 1280 N N . ALA A 1 174 ? -2.180 -6.603 -10.189 1.00 98.50 174 ALA A N 1
ATOM 1281 C CA . ALA A 1 174 ? -2.018 -6.338 -8.768 1.00 98.50 174 ALA A CA 1
ATOM 1282 C C . ALA A 1 174 ? -0.704 -6.917 -8.222 1.00 98.50 174 ALA A C 1
ATOM 1284 O O . ALA A 1 174 ? -0.056 -7.755 -8.853 1.00 98.50 174 ALA A O 1
ATOM 1285 N N . THR A 1 175 ? -0.318 -6.454 -7.040 1.00 98.50 175 THR A N 1
ATOM 1286 C CA . THR A 1 175 ? 0.819 -6.939 -6.245 1.00 98.50 175 THR A CA 1
ATOM 1287 C C . THR A 1 175 ? 0.459 -6.871 -4.756 1.00 98.50 175 THR A C 1
ATOM 1289 O O . THR A 1 175 ? -0.603 -6.357 -4.403 1.00 98.50 175 THR A O 1
ATOM 1292 N N . LEU A 1 176 ? 1.316 -7.389 -3.875 1.00 98.56 176 LEU A N 1
ATOM 1293 C CA . LEU A 1 176 ? 1.226 -7.116 -2.439 1.00 98.56 176 LEU A CA 1
ATOM 1294 C C . LEU A 1 176 ? 2.011 -5.852 -2.095 1.00 98.56 176 LEU A C 1
ATOM 1296 O O . LEU A 1 176 ? 2.973 -5.506 -2.793 1.00 98.56 176 LEU A O 1
ATOM 1300 N N . GLY A 1 177 ? 1.627 -5.206 -1.000 1.00 98.38 177 GLY A N 1
ATOM 1301 C CA . GLY A 1 177 ? 2.386 -4.115 -0.414 1.00 98.38 177 GLY A CA 1
ATOM 1302 C C . GLY A 1 177 ? 2.286 -4.061 1.105 1.00 98.38 177 GLY A C 1
ATOM 1303 O O . GLY A 1 177 ? 1.377 -4.638 1.704 1.00 98.38 177 GLY A O 1
ATOM 1304 N N . ASN A 1 178 ? 3.243 -3.357 1.704 1.00 98.38 178 ASN A N 1
ATOM 1305 C CA . ASN A 1 178 ? 3.242 -2.992 3.115 1.00 98.38 178 ASN A CA 1
ATOM 1306 C C . ASN A 1 178 ? 3.241 -1.466 3.254 1.00 98.38 178 ASN A C 1
ATOM 1308 O O . ASN A 1 178 ? 4.247 -0.810 2.959 1.00 98.38 178 ASN A O 1
ATOM 1312 N N . ASP A 1 179 ? 2.127 -0.912 3.723 1.00 97.94 179 ASP A N 1
ATOM 1313 C CA . ASP A 1 179 ? 2.013 0.491 4.110 1.00 97.94 179 ASP A CA 1
ATOM 1314 C C . ASP A 1 179 ? 2.411 0.649 5.592 1.00 97.94 179 ASP A C 1
ATOM 1316 O O . ASP A 1 179 ? 1.577 0.675 6.494 1.00 97.94 179 ASP A O 1
ATOM 1320 N N . VAL A 1 180 ? 3.718 0.751 5.874 1.00 97.50 180 VAL A N 1
ATOM 1321 C CA . VAL A 1 180 ? 4.185 0.934 7.261 1.00 97.50 180 VAL A CA 1
ATOM 1322 C C . VAL A 1 180 ? 3.616 2.230 7.824 1.00 97.50 180 VAL A C 1
ATOM 1324 O O . VAL A 1 180 ? 3.809 3.306 7.249 1.00 97.50 180 VAL A O 1
ATOM 1327 N N . ASN A 1 181 ? 2.955 2.125 8.972 1.00 95.12 181 ASN A N 1
ATOM 1328 C CA . ASN A 1 181 ? 2.203 3.218 9.559 1.00 95.12 181 ASN A CA 1
ATOM 1329 C C . ASN A 1 181 ? 2.630 3.496 11.001 1.00 95.12 181 ASN A C 1
ATOM 1331 O O . ASN A 1 181 ? 2.813 2.579 11.804 1.00 95.12 181 ASN A O 1
ATOM 1335 N N . LEU A 1 182 ? 2.750 4.779 11.341 1.00 95.19 182 LEU A N 1
ATOM 1336 C CA . LEU A 1 182 ? 3.074 5.247 12.685 1.00 95.19 182 LEU A CA 1
ATOM 1337 C C . LEU A 1 182 ? 1.795 5.695 13.395 1.00 95.19 182 LEU A C 1
ATOM 1339 O O . LEU A 1 182 ? 1.377 6.855 13.304 1.00 95.19 182 LEU A O 1
ATOM 1343 N N . ARG A 1 183 ? 1.168 4.754 14.101 1.00 90.50 183 ARG A N 1
ATOM 1344 C CA . ARG A 1 183 ? -0.118 4.939 14.787 1.00 90.50 183 ARG A CA 1
ATOM 1345 C C . ARG A 1 183 ? -0.084 6.046 15.820 1.00 90.50 183 ARG A C 1
ATOM 1347 O O . ARG A 1 183 ? -1.056 6.783 15.963 1.00 90.50 183 ARG A O 1
ATOM 1354 N N . ASP A 1 184 ? 1.036 6.195 16.519 1.00 89.62 184 ASP A N 1
ATOM 1355 C CA . ASP A 1 184 ? 1.218 7.276 17.478 1.00 89.62 184 ASP A CA 1
ATOM 1356 C C . ASP A 1 184 ? 1.170 8.663 16.827 1.00 89.62 184 ASP A C 1
ATOM 1358 O O . ASP A 1 184 ? 0.683 9.600 17.453 1.00 89.62 184 ASP A O 1
ATOM 1362 N N . PHE A 1 185 ? 1.629 8.820 15.581 1.00 92.56 185 PHE A N 1
ATOM 1363 C CA . PHE A 1 185 ? 1.511 10.078 14.837 1.00 92.56 185 PHE A CA 1
ATOM 1364 C C . PHE A 1 185 ? 0.130 10.251 14.201 1.00 92.56 185 PHE A C 1
ATOM 1366 O O . PHE A 1 185 ? -0.462 11.319 14.356 1.00 92.56 185 PHE A O 1
ATOM 1373 N N . GLU A 1 186 ? -0.383 9.217 13.530 1.00 89.69 186 GLU A N 1
ATOM 1374 C CA . GLU A 1 186 ? -1.704 9.213 12.885 1.00 89.69 186 GLU A CA 1
ATOM 1375 C C . GLU A 1 186 ? -2.821 9.529 13.893 1.00 89.69 186 GLU A C 1
ATOM 1377 O O . GLU A 1 186 ? -3.599 10.464 13.697 1.00 89.69 186 GLU A O 1
ATOM 1382 N N . GLY A 1 187 ? -2.842 8.827 15.032 1.00 85.31 187 GLY A N 1
ATOM 1383 C CA . GLY A 1 187 ? -3.884 8.959 16.055 1.00 85.31 187 GLY A CA 1
ATOM 1384 C C . GLY A 1 187 ? -3.906 10.309 16.778 1.00 85.31 187 GLY A C 1
ATOM 1385 O O . GLY A 1 187 ? -4.875 10.634 17.460 1.00 85.31 187 GLY A O 1
ATOM 1386 N N . ARG A 1 188 ? -2.860 11.134 16.636 1.00 87.44 188 ARG A N 1
ATOM 1387 C CA . ARG A 1 188 ? -2.822 12.486 17.219 1.00 87.44 188 ARG A CA 1
ATOM 1388 C C . ARG A 1 188 ? -3.556 13.514 16.369 1.00 87.44 188 ARG A C 1
ATOM 1390 O O . ARG A 1 188 ? -4.096 14.471 16.920 1.00 87.44 188 ARG A O 1
ATOM 1397 N N . SER A 1 189 ? -3.489 13.392 15.044 1.00 87.81 189 SER A N 1
ATOM 1398 C CA . SER A 1 189 ? -4.118 14.327 14.110 1.00 87.81 189 SER A CA 1
ATOM 1399 C C . SER A 1 189 ? -4.018 13.810 12.679 1.00 87.81 189 SER A C 1
ATOM 1401 O O . SER A 1 189 ? -2.930 13.450 12.234 1.00 87.81 189 SER A O 1
ATOM 1403 N N . ALA A 1 190 ? -5.100 13.938 11.906 1.00 86.62 190 ALA A N 1
ATOM 1404 C CA . ALA A 1 190 ? -5.065 13.700 10.460 1.00 86.62 190 ALA A CA 1
ATOM 1405 C C . ALA A 1 190 ? -4.056 14.606 9.724 1.00 86.62 190 ALA A C 1
ATOM 1407 O O . ALA A 1 190 ? -3.508 14.224 8.694 1.00 86.62 190 ALA A O 1
ATOM 1408 N N . LEU A 1 191 ? -3.718 15.779 10.278 1.00 92.69 191 LEU A N 1
ATOM 1409 C CA . LEU A 1 191 ? -2.702 16.672 9.703 1.00 92.69 191 LEU A CA 1
ATOM 1410 C C . LEU A 1 191 ? -1.272 16.114 9.811 1.00 92.69 191 LEU A C 1
ATOM 1412 O O . LEU A 1 191 ? -0.348 16.662 9.213 1.00 92.69 191 LEU A O 1
ATOM 1416 N N . LEU A 1 192 ? -1.072 15.038 10.578 1.00 94.56 192 LEU A N 1
ATOM 1417 C CA . LEU A 1 192 ? 0.207 14.345 10.714 1.00 94.56 192 LEU A CA 1
ATOM 1418 C C . LEU A 1 192 ? 0.322 13.123 9.795 1.00 94.56 192 LEU A C 1
ATOM 1420 O O . LEU A 1 192 ? 1.357 12.459 9.841 1.00 94.56 192 LEU A O 1
ATOM 1424 N N . LEU A 1 193 ? -0.671 12.851 8.938 1.00 93.81 193 LEU A N 1
ATOM 1425 C CA . LEU A 1 193 ? -0.689 11.664 8.078 1.00 93.81 193 LEU A CA 1
ATOM 1426 C C . LEU A 1 193 ? 0.571 11.555 7.209 1.00 93.81 193 LEU A C 1
ATOM 1428 O O . LEU A 1 193 ? 1.192 10.500 7.164 1.00 93.81 193 LEU A O 1
ATOM 1432 N N . GLY A 1 194 ? 1.032 12.662 6.614 1.00 95.81 194 GLY A N 1
ATOM 1433 C CA . GLY A 1 194 ? 2.286 12.670 5.850 1.00 95.81 194 GLY A CA 1
ATOM 1434 C C . GLY A 1 194 ? 3.491 12.225 6.686 1.00 95.81 194 GLY A C 1
ATOM 1435 O O . GLY A 1 194 ? 4.290 11.414 6.238 1.00 95.81 194 GLY A O 1
ATOM 1436 N N . LYS A 1 195 ? 3.583 12.658 7.950 1.00 95.81 195 LYS A N 1
ATOM 1437 C CA . LYS A 1 195 ? 4.644 12.209 8.866 1.00 95.81 195 LYS A CA 1
ATOM 1438 C C . LYS A 1 195 ? 4.473 10.744 9.286 1.00 95.81 195 LYS A C 1
ATOM 1440 O O . LYS A 1 195 ? 5.472 10.069 9.529 1.00 95.81 195 LYS A O 1
ATOM 1445 N N . ALA A 1 196 ? 3.236 10.266 9.392 1.00 96.00 196 ALA A N 1
ATOM 1446 C CA . ALA A 1 196 ? 2.923 8.886 9.748 1.00 96.00 196 ALA A CA 1
ATOM 1447 C C . ALA A 1 196 ? 3.184 7.898 8.600 1.00 96.00 196 ALA A C 1
ATOM 1449 O O . ALA A 1 196 ? 3.512 6.745 8.859 1.00 96.00 196 ALA A O 1
ATOM 1450 N N . LYS A 1 197 ? 3.070 8.348 7.345 1.00 97.12 197 LYS A N 1
ATOM 1451 C CA . LYS A 1 197 ? 3.072 7.477 6.164 1.00 97.12 197 LYS A CA 1
ATOM 1452 C C . LYS A 1 197 ? 4.302 7.627 5.274 1.00 97.12 197 LYS A C 1
ATOM 1454 O O . LYS A 1 197 ? 4.764 6.613 4.771 1.00 97.12 197 LYS A O 1
ATOM 1459 N N . ASP A 1 198 ? 4.856 8.827 5.118 1.00 96.62 198 ASP A N 1
ATOM 1460 C CA . ASP A 1 198 ? 5.934 9.119 4.164 1.00 96.62 198 ASP A CA 1
ATOM 1461 C C . ASP A 1 198 ? 7.286 9.285 4.880 1.00 96.62 198 ASP A C 1
ATOM 1463 O O . ASP A 1 198 ? 7.700 10.376 5.281 1.00 96.62 198 ASP A O 1
ATOM 1467 N N . ASN A 1 199 ? 7.965 8.158 5.104 1.00 96.12 199 ASN A N 1
ATOM 1468 C CA . ASN A 1 199 ? 9.315 8.107 5.673 1.00 96.12 199 ASN A CA 1
ATOM 1469 C C . ASN A 1 199 ? 10.237 7.218 4.824 1.00 96.12 199 ASN A C 1
ATOM 1471 O O . ASN A 1 199 ? 9.770 6.381 4.047 1.00 96.12 199 ASN A O 1
ATOM 1475 N N . ASN A 1 200 ? 11.558 7.335 5.015 1.00 97.62 200 ASN A N 1
ATOM 1476 C CA . ASN A 1 200 ? 12.513 6.449 4.341 1.00 97.62 200 ASN A CA 1
ATOM 1477 C C . ASN A 1 200 ? 12.178 4.972 4.623 1.00 97.62 200 ASN A C 1
ATOM 1479 O O . ASN A 1 200 ? 11.985 4.593 5.785 1.00 97.62 200 ASN A O 1
ATOM 1483 N N . ALA A 1 201 ? 12.107 4.176 3.553 1.00 97.75 201 ALA A N 1
ATOM 1484 C CA . ALA A 1 201 ? 11.749 2.757 3.559 1.00 97.75 201 ALA A CA 1
ATOM 1485 C C . ALA A 1 201 ? 10.375 2.409 4.180 1.00 97.75 201 ALA A C 1
ATOM 1487 O O . ALA A 1 201 ? 10.139 1.267 4.556 1.00 97.75 201 ALA A O 1
ATOM 1488 N N . SER A 1 202 ? 9.441 3.356 4.282 1.00 97.62 202 SER A N 1
ATOM 1489 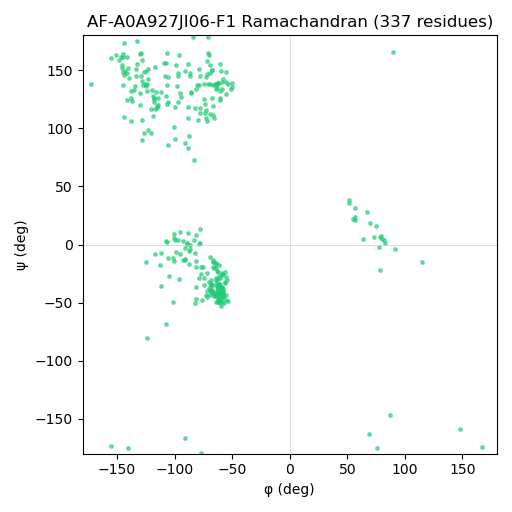C CA . SER A 1 202 ? 8.112 3.126 4.892 1.00 97.62 202 SER A CA 1
ATOM 1490 C C . SER A 1 202 ? 7.094 2.408 3.994 1.00 97.62 202 SER A C 1
ATOM 1492 O O . SER A 1 202 ? 5.940 2.227 4.385 1.00 97.62 202 SER A O 1
ATOM 1494 N N . CYS A 1 203 ? 7.484 2.042 2.774 1.00 98.50 203 CYS A N 1
ATOM 1495 C CA . CYS A 1 203 ? 6.601 1.446 1.782 1.00 98.50 203 CYS A CA 1
ATOM 1496 C C . CYS A 1 203 ? 7.345 0.351 1.023 1.00 98.50 203 CYS A C 1
ATOM 1498 O O . CYS A 1 203 ? 8.398 0.622 0.433 1.00 98.50 203 CYS A O 1
ATOM 1500 N N . SER A 1 204 ? 6.794 -0.861 1.009 1.00 98.62 204 SER A N 1
ATOM 1501 C CA . SER A 1 204 ? 7.294 -1.948 0.168 1.00 98.62 204 SER A CA 1
ATOM 1502 C C . SER A 1 204 ? 6.217 -2.509 -0.748 1.00 98.62 204 SER A C 1
ATOM 1504 O O . SER A 1 204 ? 5.027 -2.458 -0.441 1.00 98.62 204 SER A O 1
ATOM 1506 N N . LEU A 1 205 ? 6.653 -3.025 -1.897 1.00 98.56 205 LEU A N 1
ATOM 1507 C CA . LEU A 1 205 ? 5.810 -3.621 -2.929 1.00 98.56 205 LEU A CA 1
ATOM 1508 C C . LEU A 1 205 ? 6.486 -4.865 -3.493 1.00 98.56 205 LEU A C 1
ATOM 1510 O O . LEU A 1 205 ? 7.700 -4.880 -3.703 1.00 98.56 205 LEU A O 1
ATOM 1514 N N . GLY A 1 206 ? 5.697 -5.888 -3.806 1.00 96.94 206 GLY A N 1
ATOM 1515 C CA . GLY A 1 206 ? 6.190 -7.052 -4.530 1.00 96.94 206 GLY A CA 1
ATOM 1516 C C . GLY A 1 206 ? 5.502 -8.366 -4.161 1.00 96.94 206 GLY A C 1
ATOM 1517 O O . GLY A 1 206 ? 4.381 -8.354 -3.660 1.00 96.94 206 GLY A O 1
ATOM 1518 N N . PRO A 1 207 ? 6.159 -9.509 -4.433 1.00 92.62 207 PRO A N 1
ATOM 1519 C CA . PRO A 1 207 ? 7.483 -9.607 -5.060 1.00 92.62 207 PRO A CA 1
ATOM 1520 C C . PRO A 1 207 ? 7.465 -9.241 -6.553 1.00 92.62 207 PRO A C 1
ATOM 1522 O O . PRO A 1 207 ? 8.479 -8.817 -7.094 1.00 92.62 207 PRO A O 1
ATOM 1525 N N . LEU A 1 208 ? 6.316 -9.374 -7.226 1.00 92.94 208 LEU A N 1
ATOM 1526 C CA . LEU A 1 208 ? 6.134 -9.097 -8.652 1.00 92.94 208 LEU A CA 1
ATOM 1527 C C . LEU A 1 208 ? 4.733 -8.527 -8.907 1.00 92.94 208 LEU A C 1
ATOM 1529 O O . LEU A 1 208 ? 3.785 -8.875 -8.211 1.00 92.94 208 LEU A O 1
ATOM 1533 N N . ILE A 1 209 ? 4.574 -7.755 -9.985 1.00 96.12 209 ILE A N 1
ATOM 1534 C CA . ILE A 1 209 ? 3.242 -7.450 -10.527 1.00 96.12 209 ILE A CA 1
ATOM 1535 C C . ILE A 1 209 ? 2.701 -8.691 -11.239 1.00 96.12 209 ILE A C 1
ATOM 1537 O O . ILE A 1 209 ? 3.303 -9.174 -12.213 1.00 96.12 209 ILE A O 1
ATOM 1541 N N . ARG A 1 210 ? 1.543 -9.174 -10.780 1.00 95.19 210 ARG A N 1
ATOM 1542 C CA . ARG A 1 210 ? 0.726 -10.164 -11.480 1.00 95.19 210 ARG A CA 1
ATOM 1543 C C . ARG A 1 210 ? -0.228 -9.434 -12.419 1.00 95.19 210 ARG A C 1
ATOM 1545 O O . ARG A 1 210 ? -1.177 -8.793 -11.972 1.00 95.19 210 ARG A O 1
ATOM 1552 N N . LEU A 1 211 ? 0.032 -9.545 -13.720 1.00 95.56 211 LEU A N 1
ATOM 1553 C CA . LEU A 1 211 ? -0.827 -8.954 -14.747 1.00 95.56 211 LEU A CA 1
ATOM 1554 C C . LEU A 1 211 ? -2.183 -9.650 -14.797 1.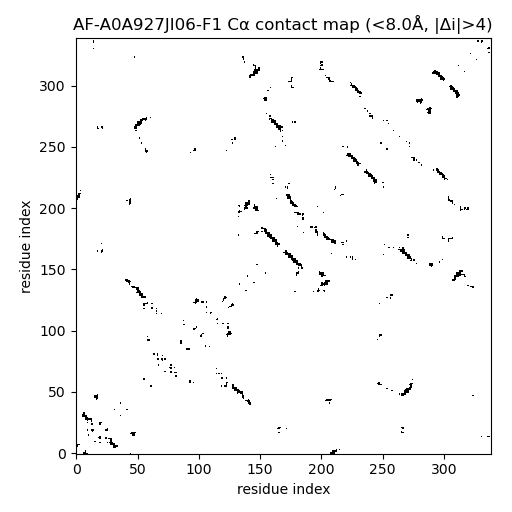00 95.56 211 LEU A C 1
ATOM 1556 O O . LEU A 1 211 ? -2.259 -10.856 -14.543 1.00 95.56 211 LEU A O 1
ATOM 1560 N N . PHE A 1 212 ? -3.219 -8.909 -15.178 1.00 95.88 212 PHE A N 1
ATOM 1561 C CA . PHE A 1 212 ? -4.502 -9.498 -15.519 1.00 95.88 212 PHE A CA 1
ATOM 1562 C C . PHE A 1 212 ? -4.420 -10.290 -16.827 1.00 95.88 212 PHE A C 1
ATOM 1564 O O . PHE A 1 212 ? -3.781 -9.873 -17.793 1.00 95.88 212 PHE A O 1
ATOM 1571 N N . ASP A 1 213 ? -5.061 -11.452 -16.831 1.00 92.44 213 ASP A N 1
ATOM 1572 C CA . ASP A 1 213 ? -5.222 -12.352 -17.971 1.00 92.44 213 ASP A CA 1
ATOM 1573 C C . ASP A 1 213 ? -6.480 -13.215 -17.776 1.00 92.44 213 ASP A C 1
ATOM 1575 O O . ASP A 1 213 ? -7.230 -13.014 -16.821 1.00 92.44 213 ASP A O 1
ATOM 1579 N N . ASP A 1 214 ? -6.707 -14.190 -18.658 1.00 92.50 214 ASP A N 1
ATOM 1580 C CA . ASP A 1 214 ? -7.875 -15.082 -18.594 1.00 92.50 214 ASP A CA 1
ATOM 1581 C C . ASP A 1 214 ? -8.001 -15.826 -17.253 1.00 92.50 214 ASP A C 1
ATOM 1583 O O . ASP A 1 214 ? -9.087 -16.263 -16.878 1.00 92.50 214 ASP A O 1
ATOM 1587 N N . GLY A 1 215 ? -6.887 -15.999 -16.533 1.00 93.81 215 GLY A N 1
ATOM 1588 C CA . GLY A 1 215 ? -6.857 -16.697 -15.259 1.00 93.81 215 GLY A CA 1
ATOM 1589 C C . GLY A 1 215 ? -6.933 -15.776 -14.048 1.00 93.81 215 GLY A C 1
ATOM 1590 O O . GLY A 1 215 ? -7.381 -16.236 -13.002 1.00 93.81 215 GLY A O 1
ATOM 1591 N N . PHE A 1 216 ? -6.447 -14.536 -14.120 1.00 95.56 216 PHE A N 1
ATOM 1592 C CA . PHE A 1 216 ? -6.374 -13.598 -12.992 1.00 95.56 216 PHE A CA 1
ATOM 1593 C C . PHE A 1 216 ? -6.973 -12.245 -13.366 1.00 95.56 216 PHE A C 1
ATOM 1595 O O . PHE A 1 216 ? -6.479 -11.572 -14.262 1.00 95.56 216 PHE A O 1
ATOM 1602 N N . THR A 1 217 ? -8.008 -11.827 -12.649 1.00 97.25 217 THR A N 1
ATOM 1603 C CA . THR A 1 217 ? -8.804 -10.636 -12.969 1.00 97.25 217 THR A CA 1
ATOM 1604 C C . THR A 1 217 ? -9.025 -9.759 -11.734 1.00 97.25 217 THR A C 1
ATOM 1606 O O . THR A 1 217 ? -8.666 -10.136 -10.616 1.00 97.25 217 THR A O 1
ATOM 1609 N N . MET A 1 218 ? -9.653 -8.593 -11.910 1.00 97.81 218 MET A N 1
ATOM 1610 C CA . MET A 1 218 ? -10.075 -7.741 -10.788 1.00 97.81 218 MET A CA 1
ATOM 1611 C C . MET A 1 218 ? -10.990 -8.484 -9.801 1.00 97.81 218 MET A C 1
ATOM 1613 O O . MET A 1 218 ? -10.913 -8.303 -8.591 1.00 97.81 218 MET A O 1
ATOM 1617 N N . ASP A 1 219 ? -11.800 -9.394 -10.319 1.00 97.19 219 ASP A N 1
ATOM 1618 C CA . ASP A 1 219 ? -12.672 -10.271 -9.552 1.00 97.19 219 ASP A CA 1
ATOM 1619 C C . ASP A 1 219 ? -11.893 -11.142 -8.550 1.00 97.19 219 ASP A C 1
ATOM 1621 O O . ASP A 1 219 ? -12.336 -11.389 -7.427 1.00 97.19 219 ASP A O 1
ATOM 1625 N N . ASP A 1 220 ? -10.701 -11.598 -8.938 1.00 97.44 220 ASP A N 1
ATOM 1626 C CA . ASP A 1 220 ? -9.810 -12.356 -8.062 1.00 97.44 220 ASP A CA 1
ATOM 1627 C C . ASP A 1 220 ? -9.135 -11.467 -7.021 1.00 97.44 220 ASP A C 1
ATOM 1629 O O . ASP A 1 220 ? -8.951 -11.899 -5.885 1.00 97.44 220 ASP A O 1
ATOM 1633 N N . VAL A 1 221 ? -8.819 -10.220 -7.383 1.00 97.56 221 VAL A N 1
ATOM 1634 C CA . VAL A 1 221 ? -8.329 -9.198 -6.448 1.00 97.56 221 VAL A CA 1
ATOM 1635 C C . VAL A 1 221 ? -9.375 -8.913 -5.370 1.00 97.56 221 VAL A C 1
ATOM 1637 O O . VAL A 1 221 ? -9.056 -8.970 -4.186 1.00 97.56 221 VAL A O 1
ATOM 1640 N N . ALA A 1 222 ? -10.637 -8.710 -5.752 1.00 96.19 222 ALA A N 1
ATOM 1641 C CA . ALA A 1 222 ? -11.743 -8.457 -4.824 1.00 96.19 222 ALA A CA 1
ATOM 1642 C C . ALA A 1 222 ? -12.048 -9.644 -3.887 1.00 96.19 222 ALA A C 1
ATOM 1644 O O . ALA A 1 222 ? -12.704 -9.483 -2.859 1.00 96.19 222 ALA A O 1
ATOM 1645 N N . ARG A 1 223 ? -11.566 -10.849 -4.216 1.00 96.44 223 ARG A N 1
ATOM 1646 C CA . ARG A 1 223 ? -11.714 -12.062 -3.395 1.00 96.44 223 ARG A CA 1
ATOM 1647 C C . ARG A 1 223 ? -10.420 -12.506 -2.720 1.00 96.44 223 ARG A C 1
ATOM 1649 O O . ARG A 1 223 ? -10.425 -13.562 -2.089 1.00 96.44 223 ARG A O 1
ATOM 1656 N N . ALA A 1 224 ? -9.334 -11.752 -2.873 1.00 96.94 224 ALA A N 1
ATOM 1657 C CA . ALA A 1 224 ? -8.029 -12.158 -2.385 1.00 96.94 224 ALA A CA 1
ATOM 1658 C C . ALA A 1 224 ? -8.027 -12.313 -0.859 1.00 96.94 224 ALA A C 1
ATOM 1660 O O . ALA A 1 224 ? -8.591 -11.501 -0.122 1.00 96.94 224 ALA A O 1
ATOM 1661 N N . GLU A 1 225 ? -7.362 -13.367 -0.401 1.00 96.69 225 GLU A N 1
ATOM 1662 C CA . GLU A 1 225 ? -6.994 -13.559 0.997 1.00 96.69 225 GLU A CA 1
ATOM 1663 C C . GLU A 1 225 ? -5.544 -13.120 1.178 1.00 96.69 225 GLU A C 1
ATOM 1665 O O . GLU A 1 225 ? -4.684 -13.424 0.339 1.00 96.69 225 GLU A O 1
ATOM 1670 N N . ILE A 1 226 ? -5.292 -12.392 2.261 1.00 96.44 226 ILE A N 1
ATOM 1671 C CA . ILE A 1 226 ? -3.982 -11.875 2.629 1.00 96.44 226 ILE A CA 1
ATOM 1672 C C . ILE A 1 226 ? -3.648 -12.463 3.993 1.00 96.44 226 ILE A C 1
ATOM 1674 O O . ILE A 1 226 ? -4.336 -12.197 4.975 1.00 96.44 226 ILE A O 1
ATOM 1678 N N . ALA A 1 227 ? -2.597 -13.267 4.054 1.00 97.00 227 ALA A N 1
ATOM 1679 C CA . ALA A 1 227 ? -2.010 -13.725 5.301 1.00 97.00 227 ALA A CA 1
ATOM 1680 C C . ALA A 1 227 ? -0.820 -12.833 5.648 1.00 97.00 227 ALA A C 1
ATOM 1682 O O . ALA A 1 227 ? -0.077 -12.402 4.763 1.00 97.00 227 ALA A O 1
ATOM 1683 N N . MET A 1 228 ? -0.616 -12.583 6.933 1.00 96.44 228 MET A N 1
ATOM 1684 C CA . MET A 1 228 ? 0.560 -11.893 7.424 1.00 96.44 228 MET A CA 1
ATOM 1685 C C . MET A 1 228 ? 1.134 -12.604 8.641 1.00 96.44 228 MET A C 1
ATOM 1687 O O . MET A 1 228 ? 0.408 -12.960 9.562 1.00 96.44 228 MET A O 1
ATOM 1691 N N . THR A 1 229 ? 2.451 -12.735 8.669 1.00 97.69 229 THR A N 1
ATOM 1692 C CA . THR A 1 229 ? 3.202 -13.203 9.827 1.00 97.69 229 THR A CA 1
ATOM 1693 C C . THR A 1 229 ? 4.249 -12.159 10.193 1.00 97.69 229 THR A C 1
ATOM 1695 O O . THR A 1 229 ? 4.919 -11.611 9.316 1.00 97.69 229 THR A O 1
ATOM 1698 N N . ILE A 1 230 ? 4.410 -11.904 11.488 1.00 97.81 230 ILE A N 1
ATOM 1699 C CA . ILE A 1 230 ? 5.511 -11.117 12.040 1.00 97.81 230 ILE A CA 1
ATOM 1700 C C . ILE A 1 230 ? 6.315 -12.016 12.966 1.00 97.81 230 ILE A C 1
ATOM 1702 O O . ILE A 1 230 ? 5.757 -12.587 13.902 1.00 97.81 230 ILE A O 1
ATOM 1706 N N . GLU A 1 231 ? 7.617 -12.110 12.720 1.00 98.25 231 GLU A N 1
ATOM 1707 C CA . GLU A 1 231 ? 8.551 -12.865 13.555 1.00 98.25 231 GLU A CA 1
ATOM 1708 C C . GLU A 1 231 ? 9.579 -11.913 14.158 1.00 98.25 231 GLU A C 1
ATOM 1710 O O . GLU A 1 231 ? 10.332 -11.254 13.442 1.00 98.25 231 GLU A O 1
ATOM 1715 N N . GLY A 1 232 ? 9.576 -11.816 15.485 1.00 97.44 232 GLY A N 1
ATOM 1716 C CA . GLY A 1 232 ? 10.508 -11.003 16.248 1.00 97.44 232 GLY A CA 1
ATOM 1717 C C . GLY A 1 232 ? 11.758 -11.782 16.643 1.00 97.44 232 GLY A C 1
ATOM 1718 O O . GLY A 1 232 ? 11.717 -12.980 16.926 1.00 97.44 232 GLY A O 1
ATOM 1719 N N . THR A 1 233 ? 12.884 -11.078 16.749 1.00 96.00 233 THR A N 1
ATOM 1720 C CA . THR A 1 233 ? 14.146 -11.645 17.266 1.00 96.00 233 THR A CA 1
ATOM 1721 C C . THR A 1 233 ? 14.073 -12.021 18.752 1.00 96.00 233 THR A C 1
ATOM 1723 O O . THR A 1 233 ? 14.914 -12.766 19.248 1.00 96.00 233 THR A O 1
ATOM 1726 N N . ASP A 1 234 ? 13.047 -11.536 19.453 1.00 94.94 234 ASP A N 1
ATOM 1727 C CA . ASP A 1 234 ? 12.710 -11.818 20.848 1.00 94.94 234 ASP A CA 1
ATOM 1728 C C . ASP A 1 234 ? 11.804 -13.053 21.023 1.00 94.94 234 ASP A C 1
ATOM 1730 O O . ASP A 1 234 ? 11.307 -13.305 22.118 1.00 94.94 234 ASP A O 1
ATOM 1734 N N . GLY A 1 235 ? 11.587 -13.835 19.959 1.00 94.31 235 GLY A N 1
ATOM 1735 C CA . GLY A 1 235 ? 10.695 -14.999 19.973 1.00 94.31 235 GLY A CA 1
ATOM 1736 C C . GLY A 1 235 ? 9.212 -14.636 19.874 1.00 94.31 235 GLY A C 1
ATOM 1737 O O . GLY A 1 235 ? 8.361 -15.519 19.984 1.00 94.31 235 GLY A O 1
ATOM 1738 N N . TYR A 1 236 ? 8.890 -13.356 19.660 1.00 95.12 236 TYR A N 1
ATOM 1739 C CA . TYR A 1 236 ? 7.530 -12.919 19.377 1.00 95.12 236 TYR A CA 1
ATOM 1740 C C . TYR A 1 236 ? 7.069 -13.448 18.019 1.00 95.12 236 TYR A C 1
ATOM 1742 O O . TYR A 1 236 ? 7.800 -13.376 17.030 1.00 95.12 236 TYR A O 1
ATOM 1750 N N . ARG A 1 237 ? 5.825 -13.922 17.960 1.00 95.94 237 ARG A N 1
ATOM 1751 C CA . ARG A 1 237 ? 5.154 -14.254 16.709 1.00 95.94 237 ARG A CA 1
ATOM 1752 C C . ARG A 1 237 ? 3.731 -13.719 16.730 1.00 95.94 237 ARG A C 1
ATOM 1754 O O . ARG A 1 237 ? 3.001 -13.930 17.701 1.00 95.94 237 ARG A O 1
ATOM 1761 N N . LEU A 1 238 ? 3.357 -13.061 15.642 1.00 95.12 238 LEU A N 1
ATOM 1762 C CA . LEU A 1 238 ? 1.986 -12.675 15.353 1.00 95.12 238 LEU A CA 1
ATOM 1763 C C . LEU A 1 238 ? 1.606 -13.250 13.998 1.00 95.12 238 LEU A C 1
ATOM 1765 O O . LEU A 1 238 ? 2.336 -13.073 13.025 1.00 95.12 238 LEU A O 1
ATOM 1769 N N . ASP A 1 239 ? 0.439 -13.878 13.935 1.00 95.31 239 ASP A N 1
ATOM 1770 C CA . ASP A 1 239 ? -0.196 -14.297 12.693 1.00 95.31 239 ASP A CA 1
ATOM 1771 C C . ASP A 1 239 ? -1.517 -13.539 12.529 1.00 95.31 239 ASP A C 1
ATOM 1773 O O . ASP A 1 239 ? -2.326 -13.448 13.452 1.00 95.31 239 ASP A O 1
ATOM 1777 N N . GLY A 1 240 ? -1.722 -12.971 11.348 1.00 91.62 240 GLY A N 1
ATOM 1778 C CA . GLY A 1 240 ? -2.915 -12.237 10.961 1.00 91.62 240 GLY A CA 1
ATOM 1779 C C . GLY A 1 240 ? -3.405 -12.689 9.596 1.00 91.62 240 GLY A C 1
ATOM 1780 O O . GLY A 1 240 ? -2.636 -13.176 8.769 1.00 91.62 240 GLY A O 1
ATOM 1781 N N . ALA A 1 241 ? -4.694 -12.509 9.344 1.00 91.81 241 ALA A N 1
ATOM 1782 C CA . ALA A 1 241 ? -5.271 -12.721 8.028 1.00 91.81 241 ALA A CA 1
ATOM 1783 C C . ALA A 1 241 ? -6.386 -11.707 7.776 1.00 91.81 241 ALA A C 1
ATOM 1785 O O . ALA A 1 241 ? -7.077 -11.288 8.705 1.00 91.81 241 ALA A O 1
ATOM 1786 N N . SER A 1 242 ? -6.562 -11.325 6.519 1.00 89.69 242 SER A N 1
ATOM 1787 C CA . SER A 1 242 ? -7.660 -10.484 6.058 1.00 89.69 242 SER A CA 1
ATOM 1788 C C . SER A 1 242 ? -8.165 -10.958 4.699 1.00 89.69 242 SER A C 1
ATOM 1790 O O . SER A 1 242 ? -7.496 -11.702 3.977 1.00 89.69 242 SER A O 1
ATOM 1792 N N . THR A 1 243 ? -9.379 -10.538 4.347 1.00 92.75 243 THR A N 1
ATOM 1793 C CA . THR A 1 243 ? -9.975 -10.817 3.042 1.00 92.75 243 THR A CA 1
ATOM 1794 C C . THR A 1 243 ? -10.458 -9.532 2.392 1.00 92.75 243 THR A C 1
ATOM 1796 O O . THR A 1 243 ? -11.105 -8.698 3.024 1.00 92.75 243 THR A O 1
ATOM 1799 N N . MET A 1 244 ? -10.192 -9.397 1.095 1.00 94.44 244 MET A N 1
ATOM 1800 C CA . MET A 1 244 ? -10.683 -8.277 0.293 1.00 94.44 244 MET A CA 1
ATOM 1801 C C . MET A 1 244 ? -12.209 -8.274 0.154 1.00 94.44 244 MET A C 1
ATOM 1803 O O . MET A 1 244 ? -12.781 -7.248 -0.187 1.00 94.44 244 MET A O 1
ATOM 1807 N N . ARG A 1 245 ? -12.893 -9.380 0.479 1.00 92.62 245 ARG A N 1
ATOM 1808 C CA . ARG A 1 245 ? -14.364 -9.464 0.448 1.00 92.62 245 ARG A CA 1
ATOM 1809 C C . ARG A 1 245 ? -15.052 -8.536 1.447 1.00 92.62 245 ARG A C 1
ATOM 1811 O O . ARG A 1 245 ? -16.238 -8.270 1.297 1.00 92.62 245 ARG A O 1
ATOM 1818 N N . GLU A 1 246 ? -14.332 -8.095 2.471 1.00 90.19 246 GLU A N 1
ATOM 1819 C CA . GLU A 1 246 ? -14.850 -7.216 3.522 1.00 90.19 246 GLU A CA 1
ATOM 1820 C C . GLU A 1 246 ? -14.649 -5.725 3.212 1.00 90.19 246 GLU A C 1
ATOM 1822 O O . GLU A 1 246 ? -15.083 -4.874 3.990 1.00 90.19 246 GLU A O 1
ATOM 1827 N N . ILE A 1 247 ? -14.001 -5.392 2.089 1.00 91.75 247 ILE A N 1
ATOM 1828 C CA . ILE A 1 247 ? -13.775 -4.003 1.693 1.00 91.75 247 ILE A CA 1
ATOM 1829 C C . ILE A 1 247 ? -15.117 -3.310 1.417 1.00 91.75 247 ILE A C 1
ATOM 1831 O O . ILE A 1 247 ? -15.986 -3.845 0.729 1.00 91.75 247 ILE A O 1
ATOM 1835 N N . SER A 1 248 ? -15.300 -2.100 1.941 1.00 90.56 248 SER A N 1
ATOM 1836 C CA . SER A 1 248 ? -16.541 -1.330 1.794 1.00 90.56 248 SER A CA 1
ATOM 1837 C C . SER A 1 248 ? -16.681 -0.678 0.420 1.00 90.56 248 SER A C 1
ATOM 1839 O O . SER A 1 248 ? -17.784 -0.313 0.015 1.00 90.56 248 SER A O 1
ATOM 1841 N N . ARG A 1 249 ? -15.573 -0.531 -0.316 1.00 92.88 249 ARG A N 1
ATOM 1842 C CA . ARG A 1 249 ? -15.549 -0.012 -1.686 1.00 92.88 249 ARG A CA 1
ATOM 1843 C C . ARG A 1 249 ? -14.746 -0.934 -2.579 1.00 92.88 249 ARG A C 1
ATOM 1845 O O . ARG A 1 249 ? -13.610 -1.274 -2.266 1.00 92.88 249 ARG A O 1
ATOM 1852 N N . HIS A 1 250 ? -15.327 -1.294 -3.716 1.00 95.06 250 HIS A N 1
ATOM 1853 C CA . HIS A 1 250 ? -14.644 -2.113 -4.709 1.00 95.06 250 HIS A CA 1
ATOM 1854 C C . HIS A 1 250 ? -13.337 -1.430 -5.173 1.00 95.06 250 HIS A C 1
ATOM 1856 O O . HIS A 1 250 ? -13.336 -0.208 -5.345 1.00 95.06 250 HIS A O 1
ATOM 1862 N N . PRO A 1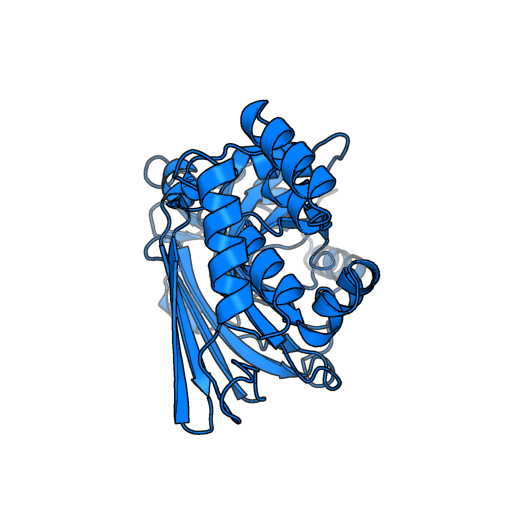 251 ? -12.238 -2.166 -5.432 1.00 96.69 251 PRO A N 1
ATOM 1863 C CA . PRO A 1 251 ? -10.967 -1.557 -5.837 1.00 96.69 251 PRO A CA 1
ATOM 1864 C C . PRO A 1 251 ? -11.054 -0.661 -7.085 1.00 96.69 251 PRO A C 1
ATOM 1866 O O . PRO A 1 251 ? -10.354 0.344 -7.174 1.00 96.69 251 PRO A O 1
ATOM 1869 N N . GLU A 1 252 ? -11.947 -0.971 -8.030 1.00 96.50 252 GLU A N 1
ATOM 1870 C CA . GLU A 1 252 ? -12.196 -0.104 -9.196 1.00 96.50 252 GLU A CA 1
ATOM 1871 C C . GLU A 1 252 ? -12.837 1.235 -8.822 1.00 96.50 252 GLU A C 1
ATOM 1873 O O . GLU A 1 252 ? -12.518 2.254 -9.428 1.00 96.50 252 GLU A O 1
ATOM 1878 N N . GLU A 1 253 ? -13.706 1.252 -7.810 1.00 96.19 253 GLU A N 1
ATOM 1879 C CA . GLU A 1 253 ? -14.297 2.490 -7.303 1.00 96.19 253 GLU A CA 1
ATOM 1880 C C . GLU A 1 253 ? -13.232 3.340 -6.604 1.00 96.19 253 GLU A C 1
ATOM 1882 O O . GLU A 1 253 ? -13.150 4.541 -6.849 1.00 96.19 253 GLU A O 1
ATOM 1887 N N . LEU A 1 254 ? -12.347 2.722 -5.814 1.00 97.31 254 LEU A N 1
ATOM 1888 C CA . LEU A 1 254 ? -11.208 3.423 -5.211 1.00 97.31 254 LEU A CA 1
ATOM 1889 C C . LEU A 1 254 ? -10.288 4.027 -6.281 1.00 97.31 254 LEU A C 1
ATOM 1891 O O . LEU A 1 254 ? -9.867 5.177 -6.161 1.00 97.31 254 LEU A O 1
ATOM 1895 N N . LEU A 1 255 ? -10.021 3.283 -7.357 1.00 97.56 255 LEU A N 1
ATOM 1896 C CA . LEU A 1 255 ? -9.223 3.765 -8.480 1.00 97.56 255 LEU A CA 1
ATOM 1897 C C . LEU A 1 255 ? -9.905 4.930 -9.206 1.00 97.56 255 LEU A C 1
ATOM 1899 O O . LEU A 1 255 ? -9.258 5.939 -9.487 1.00 97.56 255 LEU A O 1
ATOM 1903 N N . ARG A 1 256 ? -11.219 4.833 -9.448 1.00 96.94 256 ARG A N 1
ATOM 1904 C CA . ARG A 1 256 ? -12.023 5.919 -10.025 1.00 96.94 256 ARG A CA 1
ATOM 1905 C C . ARG A 1 256 ? -11.941 7.185 -9.172 1.00 96.94 256 ARG A C 1
ATOM 1907 O O . ARG A 1 256 ? -11.785 8.270 -9.724 1.00 96.94 256 ARG A O 1
ATOM 1914 N N . GLN A 1 257 ? -12.024 7.057 -7.847 1.00 97.25 257 GLN A N 1
ATOM 1915 C CA . GLN A 1 257 ? -11.912 8.197 -6.935 1.00 97.25 257 GLN A CA 1
ATOM 1916 C C . GLN A 1 257 ? -10.499 8.783 -6.894 1.00 97.25 257 GLN A C 1
ATOM 1918 O O . GLN A 1 257 ? -10.351 10.002 -6.918 1.00 97.25 257 GLN A O 1
ATOM 1923 N N . ALA A 1 258 ? -9.456 7.949 -6.930 1.00 97.62 258 ALA A N 1
ATOM 1924 C CA . ALA A 1 258 ? -8.073 8.421 -7.018 1.00 97.62 258 ALA A CA 1
ATOM 1925 C C . ALA A 1 258 ? -7.792 9.229 -8.301 1.00 97.62 258 ALA A C 1
ATOM 1927 O O . ALA A 1 258 ? -6.924 10.098 -8.305 1.00 97.62 258 ALA A O 1
ATOM 1928 N N . LEU A 1 259 ? -8.538 8.955 -9.374 1.00 96.44 259 LEU A N 1
ATOM 1929 C CA . LEU A 1 259 ? -8.476 9.650 -10.664 1.00 96.44 259 LEU A CA 1
ATOM 1930 C C . LEU A 1 259 ? -9.482 10.811 -10.781 1.00 96.44 259 LEU A C 1
ATOM 1932 O O . LEU A 1 259 ? -9.588 11.427 -11.842 1.00 96.44 259 LEU A O 1
ATOM 1936 N N . SER A 1 260 ? -10.241 11.119 -9.725 1.00 93.56 260 SER A N 1
ATOM 1937 C CA . SER A 1 260 ? -11.271 12.159 -9.767 1.00 93.56 260 SER A CA 1
ATOM 1938 C C . SER A 1 260 ? -10.640 13.538 -9.959 1.00 93.56 260 SER A C 1
ATOM 1940 O O . SER A 1 260 ? -9.977 14.054 -9.064 1.00 93.56 260 SER A O 1
ATOM 1942 N N . GLU A 1 261 ? -10.830 14.117 -11.148 1.00 94.38 261 GLU A N 1
ATOM 1943 C CA . GLU A 1 261 ? -10.201 15.375 -11.587 1.00 94.38 261 GLU A CA 1
ATOM 1944 C C . GLU A 1 261 ? -8.660 15.376 -11.493 1.00 94.38 261 GLU A C 1
ATOM 1946 O O . GLU A 1 261 ? -8.021 16.429 -11.486 1.00 94.38 261 GLU A O 1
ATOM 1951 N N . HIS A 1 262 ? -8.042 14.191 -11.479 1.00 95.94 262 HIS A N 1
ATOM 1952 C CA . HIS A 1 262 ? -6.596 14.018 -11.401 1.00 95.94 262 HIS A CA 1
ATOM 1953 C C . HIS A 1 262 ? -6.099 13.080 -12.505 1.00 95.94 262 HIS A C 1
ATOM 1955 O O . HIS A 1 262 ? -6.753 12.108 -12.869 1.00 95.94 262 HIS A O 1
ATOM 1961 N N . HIS A 1 263 ? -4.901 13.350 -13.022 1.00 94.88 263 HIS A N 1
ATOM 1962 C CA . HIS A 1 263 ? -4.281 12.567 -14.090 1.00 94.88 263 HIS A CA 1
ATOM 1963 C C . HIS A 1 263 ? -2.916 12.039 -13.644 1.00 94.88 263 HIS A C 1
ATOM 1965 O O . HIS A 1 263 ? -2.170 12.748 -12.968 1.00 94.88 263 HIS A O 1
ATOM 1971 N N . TYR A 1 264 ? -2.583 10.811 -14.042 1.00 97.06 264 TYR A N 1
ATOM 1972 C CA . TYR A 1 264 ? -1.289 10.177 -13.772 1.00 97.06 264 TYR A CA 1
ATOM 1973 C C . TYR A 1 264 ? -0.699 9.653 -15.091 1.00 97.06 264 TYR A C 1
ATOM 1975 O O . TYR A 1 264 ? -0.993 8.524 -15.477 1.00 97.06 264 TYR A O 1
ATOM 1983 N N . PRO A 1 265 ? 0.094 10.462 -15.819 1.00 96.19 265 PRO A N 1
ATOM 1984 C CA . PRO A 1 265 ? 0.594 10.111 -17.156 1.00 96.19 265 PRO A CA 1
ATOM 1985 C C . PRO A 1 265 ? 1.500 8.874 -17.215 1.00 96.19 265 PRO A C 1
ATOM 1987 O O . PRO A 1 265 ? 1.590 8.241 -18.261 1.00 96.19 265 PRO A O 1
ATOM 1990 N N . ASP A 1 266 ? 2.134 8.517 -16.099 1.00 96.62 266 ASP A N 1
ATOM 1991 C CA . ASP A 1 266 ? 2.936 7.295 -15.944 1.00 96.62 266 ASP A CA 1
ATOM 1992 C C . ASP A 1 266 ? 2.164 6.180 -15.213 1.00 96.62 266 ASP A C 1
ATOM 1994 O O . ASP A 1 266 ? 2.737 5.166 -14.824 1.00 96.62 266 ASP A O 1
ATOM 1998 N N . GLY A 1 267 ? 0.859 6.370 -14.996 1.00 98.00 267 GLY A N 1
ATOM 1999 C CA . GLY A 1 267 ? 0.027 5.500 -14.175 1.00 98.00 267 GLY A CA 1
ATOM 2000 C C . GLY A 1 267 ? 0.246 5.678 -12.670 1.00 98.00 267 GLY A C 1
ATOM 2001 O O . GLY A 1 267 ? 0.974 6.555 -12.190 1.00 98.00 267 GLY A O 1
ATOM 2002 N N . LEU A 1 268 ? -0.420 4.822 -11.902 1.00 98.62 268 LEU A N 1
ATOM 2003 C CA . LEU A 1 268 ? -0.328 4.792 -10.447 1.00 98.62 268 LEU A CA 1
ATOM 2004 C C . LEU A 1 268 ? -0.412 3.363 -9.918 1.00 98.62 268 LEU A C 1
ATOM 2006 O O . LEU A 1 268 ? -0.931 2.457 -10.574 1.00 98.62 268 LEU A O 1
ATOM 2010 N N . VAL A 1 269 ? 0.045 3.197 -8.685 1.00 98.75 269 VAL A N 1
ATOM 2011 C CA . VAL A 1 269 ? -0.364 2.081 -7.839 1.00 98.75 269 VAL A CA 1
ATOM 2012 C C . VAL A 1 269 ? -1.273 2.579 -6.731 1.00 98.75 269 VAL A C 1
ATOM 2014 O O . VAL A 1 269 ? -1.090 3.692 -6.232 1.00 98.75 269 VAL A O 1
ATOM 2017 N N . LEU A 1 270 ? -2.244 1.753 -6.355 1.00 98.75 270 LEU A N 1
ATOM 2018 C CA . LEU A 1 270 ? -3.216 2.054 -5.318 1.00 98.75 270 LEU A CA 1
ATOM 2019 C C . LEU A 1 270 ? -3.275 0.924 -4.293 1.00 98.75 270 LEU A C 1
ATOM 2021 O O . LEU A 1 270 ? -3.805 -0.154 -4.561 1.00 98.75 270 LEU A O 1
ATOM 2025 N N . PHE A 1 271 ? -2.729 1.206 -3.119 1.00 98.62 271 PHE A N 1
ATOM 2026 C CA . PHE A 1 271 ? -2.959 0.470 -1.878 1.00 98.62 271 PHE A CA 1
ATOM 2027 C C . PHE A 1 271 ? -4.452 0.546 -1.525 1.00 98.62 271 PHE A C 1
ATOM 2029 O O . PHE A 1 271 ? -5.021 1.638 -1.513 1.00 98.62 271 PHE A O 1
ATOM 2036 N N . CYS A 1 272 ? -5.116 -0.601 -1.356 1.00 97.50 272 CYS A N 1
ATOM 2037 C CA . CYS A 1 272 ? -6.576 -0.669 -1.198 1.00 97.50 272 CYS A CA 1
ATOM 2038 C C . CYS A 1 272 ? -7.053 -0.562 0.261 1.00 97.50 272 CYS A C 1
ATOM 2040 O O . CYS A 1 272 ? -8.256 -0.640 0.516 1.00 97.50 272 CYS A O 1
ATOM 2042 N N . GLY A 1 273 ? -6.138 -0.397 1.208 1.00 93.25 273 GLY A N 1
ATOM 2043 C CA . GLY A 1 273 ? -6.368 -0.420 2.645 1.00 93.25 273 GLY A CA 1
ATOM 2044 C C . GLY A 1 273 ? -6.240 -1.822 3.243 1.00 93.25 273 GLY A C 1
ATOM 2045 O O . GLY A 1 273 ? -6.270 -2.842 2.545 1.00 93.25 273 GLY A O 1
ATOM 2046 N N . THR A 1 274 ? -6.138 -1.878 4.572 1.00 86.56 274 THR A N 1
ATOM 2047 C CA . THR A 1 274 ? -6.049 -3.124 5.341 1.00 86.56 274 THR A CA 1
ATOM 2048 C C . THR A 1 274 ? -7.107 -3.207 6.443 1.00 86.56 274 THR A C 1
ATOM 2050 O O . THR A 1 274 ? -7.467 -2.206 7.065 1.00 86.56 274 THR A O 1
ATOM 2053 N N . LEU A 1 275 ? -7.555 -4.429 6.745 1.00 82.31 275 LEU A N 1
ATOM 2054 C CA . LEU A 1 275 ? -8.283 -4.756 7.982 1.00 82.31 275 LEU A CA 1
ATOM 2055 C C . LEU A 1 275 ? -7.362 -4.972 9.172 1.00 82.31 275 LEU A C 1
ATOM 2057 O O . LEU A 1 275 ? -7.819 -5.072 10.311 1.00 82.31 275 LEU A O 1
ATOM 2061 N N . PHE A 1 276 ? -6.071 -5.132 8.905 1.00 77.56 276 PHE A N 1
ATOM 2062 C CA . PHE A 1 276 ? -5.148 -5.582 9.912 1.00 77.56 276 PHE A CA 1
ATOM 2063 C C . PHE A 1 276 ? -4.889 -4.476 10.944 1.00 77.56 276 PHE A C 1
ATOM 2065 O O . PHE A 1 276 ? -4.219 -3.476 10.686 1.00 77.56 276 PHE A O 1
ATOM 2072 N N . ALA A 1 277 ? -5.426 -4.681 12.143 1.00 74.19 277 ALA A N 1
ATOM 2073 C CA . ALA A 1 277 ? -5.167 -3.878 13.326 1.00 74.19 277 ALA A CA 1
ATOM 2074 C C . ALA A 1 277 ? -4.644 -4.821 14.420 1.00 74.19 277 ALA A C 1
ATOM 2076 O O . ALA A 1 277 ? -5.438 -5.533 15.037 1.00 74.19 277 ALA A O 1
ATOM 2077 N N . PRO A 1 278 ? -3.321 -4.902 14.636 1.00 74.50 278 PRO A N 1
ATOM 2078 C CA . PRO A 1 278 ? -2.770 -5.872 15.567 1.00 74.50 278 PRO A CA 1
ATOM 2079 C C . PRO A 1 278 ? -3.087 -5.483 17.015 1.00 74.50 278 PRO A C 1
ATOM 2081 O O . PRO A 1 278 ? -2.484 -4.568 17.576 1.00 74.50 278 PRO A O 1
ATOM 2084 N N . THR A 1 279 ? -4.025 -6.207 17.622 1.00 76.44 279 THR A N 1
ATOM 2085 C CA . THR A 1 279 ? -4.427 -6.039 19.028 1.00 76.44 279 THR A CA 1
ATOM 2086 C C . THR A 1 279 ? -3.638 -6.927 19.987 1.00 76.44 279 THR A C 1
ATOM 2088 O O . THR A 1 279 ? -3.700 -6.719 21.194 1.00 76.44 279 THR A O 1
ATOM 2091 N N . GLN A 1 280 ? -2.885 -7.905 19.472 1.00 83.62 280 GLN A N 1
ATOM 2092 C CA . GLN A 1 280 ? -2.036 -8.764 20.290 1.00 83.62 280 GLN A CA 1
ATOM 2093 C C . GLN A 1 280 ? -0.904 -7.942 20.908 1.00 83.62 280 GLN A C 1
ATOM 2095 O O . GLN A 1 280 ? -0.059 -7.390 20.202 1.00 83.62 280 GLN A O 1
ATOM 2100 N N . ASP A 1 281 ? -0.868 -7.917 22.235 1.00 84.81 281 ASP A N 1
ATOM 2101 C CA . ASP A 1 281 ? 0.196 -7.270 22.989 1.00 84.81 281 ASP A CA 1
ATOM 2102 C C . ASP A 1 281 ? 1.552 -7.920 22.710 1.00 84.81 281 ASP A C 1
ATOM 2104 O O . ASP A 1 281 ? 1.671 -9.149 22.645 1.00 84.81 281 ASP A O 1
ATOM 2108 N N . ARG A 1 282 ? 2.585 -7.087 22.567 1.00 88.69 282 ARG A N 1
ATOM 2109 C CA . ARG A 1 282 ? 3.976 -7.552 22.478 1.00 88.69 282 ARG A CA 1
ATOM 2110 C C . ARG A 1 282 ? 4.743 -7.399 23.786 1.00 88.69 282 ARG A C 1
ATOM 2112 O O . ARG A 1 282 ? 5.389 -8.349 24.213 1.00 88.69 282 ARG A O 1
ATOM 2119 N N . ASP A 1 283 ? 4.688 -6.212 24.388 1.00 85.12 283 ASP A N 1
ATOM 2120 C CA . ASP A 1 283 ? 5.475 -5.870 25.579 1.00 85.12 283 ASP A CA 1
ATOM 2121 C C . ASP A 1 283 ? 4.602 -5.805 26.839 1.00 85.12 283 ASP A C 1
ATOM 2123 O O . ASP A 1 283 ? 4.708 -6.648 27.728 1.00 85.12 283 ASP A O 1
ATOM 2127 N N . GLU A 1 284 ? 3.724 -4.806 26.920 1.00 81.94 284 GLU A N 1
ATOM 2128 C CA . GLU A 1 284 ? 2.811 -4.606 28.047 1.00 81.94 284 GLU A CA 1
ATOM 2129 C C . GLU A 1 284 ? 1.387 -5.008 27.656 1.00 81.94 284 GLU A C 1
ATOM 2131 O O . GLU A 1 284 ? 0.947 -4.745 26.536 1.00 81.94 284 GLU A O 1
ATOM 2136 N N . ALA A 1 285 ? 0.643 -5.578 28.605 1.00 80.69 285 ALA A N 1
ATOM 2137 C CA . ALA A 1 285 ? -0.765 -5.895 28.403 1.00 80.69 285 ALA A CA 1
ATOM 2138 C C . ALA A 1 285 ? -1.593 -4.626 28.108 1.00 80.69 285 ALA A C 1
ATOM 2140 O O . ALA A 1 285 ? -1.498 -3.632 28.833 1.00 80.69 285 ALA A O 1
ATOM 2141 N N . GLY A 1 286 ? -2.428 -4.673 27.071 1.00 75.19 286 GLY A N 1
ATOM 2142 C CA . GLY A 1 286 ? -3.292 -3.589 26.607 1.00 75.19 286 GLY A CA 1
ATOM 2143 C C . GLY A 1 286 ? -2.610 -2.502 25.767 1.00 75.19 286 GLY A C 1
ATOM 2144 O O . GLY A 1 286 ? -3.245 -1.484 25.491 1.00 75.19 286 GLY A O 1
ATOM 2145 N N . ARG A 1 287 ? -1.339 -2.661 25.372 1.00 75.69 287 ARG A N 1
ATOM 2146 C CA . ARG A 1 287 ? -0.627 -1.701 24.499 1.00 75.69 287 ARG A CA 1
ATOM 2147 C C . ARG A 1 287 ? -0.710 -2.046 23.014 1.00 75.69 287 ARG A C 1
ATOM 2149 O O . ARG A 1 287 ? -0.377 -1.201 22.186 1.00 75.69 287 ARG A O 1
ATOM 2156 N N . GLY A 1 288 ? -1.147 -3.255 22.685 1.00 84.31 288 GLY A N 1
ATOM 2157 C CA . GLY A 1 288 ? -1.139 -3.796 21.339 1.00 84.31 288 GLY A CA 1
ATOM 2158 C C . GLY A 1 288 ? 0.272 -4.074 20.826 1.00 84.31 288 GLY A C 1
ATOM 2159 O O . GLY A 1 288 ? 1.255 -4.176 21.570 1.00 84.31 288 GLY A O 1
ATOM 2160 N N . PHE A 1 289 ? 0.358 -4.219 19.513 1.00 91.00 289 PHE A N 1
ATOM 2161 C CA . PHE A 1 289 ? 1.604 -4.503 18.821 1.00 91.00 289 PHE A CA 1
ATOM 2162 C C . PHE A 1 289 ? 2.376 -3.227 18.480 1.00 91.00 289 PHE A C 1
ATOM 2164 O O . PHE A 1 289 ? 1.794 -2.216 18.084 1.00 91.00 289 PHE A O 1
ATOM 2171 N N . THR A 1 290 ? 3.705 -3.320 18.535 1.00 93.12 290 THR A N 1
ATOM 2172 C CA . THR A 1 290 ? 4.621 -2.371 17.901 1.00 93.12 290 THR A CA 1
ATOM 2173 C C . THR A 1 290 ? 5.839 -3.111 17.350 1.00 93.12 290 THR A C 1
ATOM 2175 O O . THR A 1 290 ? 6.249 -4.145 17.902 1.00 93.12 290 THR A O 1
ATOM 2178 N N . HIS A 1 291 ? 6.427 -2.609 16.263 1.00 95.69 291 HIS A N 1
ATOM 2179 C CA . HIS A 1 291 ? 7.647 -3.209 15.736 1.00 95.69 291 HIS A CA 1
ATOM 2180 C C . HIS A 1 291 ? 8.842 -3.022 16.665 1.00 95.69 291 HIS A C 1
ATOM 2182 O O . HIS A 1 291 ? 9.002 -2.002 17.338 1.00 95.69 291 HIS A O 1
ATOM 2188 N N . LYS A 1 292 ? 9.751 -3.993 16.595 1.00 96.38 292 LYS A N 1
ATOM 2189 C CA . LYS A 1 292 ? 11.133 -3.861 17.047 1.00 96.38 292 LYS A CA 1
ATOM 2190 C C . LYS A 1 292 ? 12.060 -4.040 15.849 1.00 96.38 292 LYS A C 1
ATOM 2192 O O . LYS A 1 292 ? 11.730 -4.699 14.864 1.00 96.38 292 LYS A O 1
ATOM 2197 N N . VAL A 1 293 ? 13.237 -3.422 15.921 1.00 97.88 293 VAL A N 1
ATOM 2198 C CA . VAL A 1 293 ? 14.276 -3.609 14.900 1.00 97.88 293 VAL A CA 1
ATOM 2199 C C . VAL A 1 293 ? 14.638 -5.094 14.816 1.00 97.88 293 VAL A C 1
ATOM 2201 O O . VAL A 1 293 ? 14.847 -5.745 15.840 1.00 97.88 293 VAL A O 1
ATOM 2204 N N . GLY A 1 294 ? 14.727 -5.612 13.594 1.00 97.81 294 GLY A N 1
ATOM 2205 C CA . GLY A 1 294 ? 14.999 -7.017 13.315 1.00 97.81 294 GLY A CA 1
ATOM 2206 C C . GLY A 1 294 ? 13.755 -7.892 13.170 1.00 97.81 294 GLY A C 1
ATOM 2207 O O . GLY A 1 294 ? 13.919 -9.059 12.824 1.00 97.81 294 GLY A O 1
ATOM 2208 N N . ASP A 1 295 ? 12.542 -7.366 13.384 1.00 98.38 295 ASP A N 1
ATOM 2209 C CA . ASP A 1 295 ? 11.327 -8.094 13.000 1.00 98.38 295 ASP A CA 1
ATOM 2210 C C . ASP A 1 295 ? 11.370 -8.463 11.516 1.00 98.38 295 ASP A C 1
ATOM 2212 O O . ASP A 1 295 ? 11.897 -7.711 10.697 1.00 98.38 295 ASP A O 1
ATOM 2216 N N . VAL A 1 296 ? 10.762 -9.585 11.152 1.00 98.69 296 VAL A N 1
ATOM 2217 C CA . VAL A 1 296 ? 10.521 -9.955 9.757 1.00 98.69 296 VAL A CA 1
ATOM 2218 C C . VAL A 1 296 ? 9.022 -9.966 9.517 1.00 98.69 296 VAL A C 1
ATOM 2220 O O . VAL A 1 296 ? 8.292 -10.718 10.159 1.00 98.69 296 VAL A O 1
ATOM 2223 N N . VAL A 1 297 ? 8.565 -9.126 8.589 1.00 98.50 297 VAL A N 1
ATOM 2224 C CA . VAL A 1 297 ? 7.170 -9.089 8.143 1.00 98.50 297 VAL A CA 1
ATOM 2225 C C . VAL A 1 297 ? 7.055 -9.904 6.866 1.00 98.50 297 VAL A C 1
ATOM 2227 O O . VAL A 1 297 ? 7.726 -9.611 5.878 1.00 98.50 297 VAL A O 1
ATOM 2230 N N . THR A 1 298 ? 6.188 -10.908 6.885 1.00 98.62 298 THR A N 1
ATOM 2231 C CA . THR A 1 298 ? 5.850 -11.745 5.734 1.00 98.62 298 THR A CA 1
ATOM 2232 C C . THR A 1 298 ? 4.388 -11.525 5.385 1.00 98.62 298 THR A C 1
ATOM 2234 O O . THR A 1 298 ? 3.525 -11.808 6.205 1.00 98.62 298 THR A O 1
ATOM 2237 N N . ILE A 1 299 ? 4.105 -11.047 4.177 1.00 98.50 299 ILE A N 1
ATOM 2238 C CA . ILE A 1 299 ? 2.756 -10.848 3.636 1.00 98.50 299 ILE A CA 1
ATOM 2239 C C . ILE A 1 299 ? 2.588 -11.816 2.473 1.00 98.50 299 ILE A C 1
ATOM 2241 O O . ILE A 1 299 ? 3.412 -11.829 1.562 1.00 98.50 299 ILE A O 1
ATOM 2245 N N . ALA A 1 300 ? 1.540 -12.631 2.481 1.00 98.25 300 ALA A N 1
ATOM 2246 C CA . ALA A 1 300 ? 1.334 -13.670 1.486 1.00 98.25 300 ALA A CA 1
ATOM 2247 C C . ALA A 1 300 ? -0.097 -13.683 0.954 1.00 98.25 300 ALA A C 1
ATOM 2249 O O . ALA A 1 300 ? -1.060 -13.482 1.687 1.00 98.25 300 ALA A O 1
ATOM 2250 N N . SER A 1 301 ? -0.235 -13.997 -0.330 1.00 97.56 301 SER A N 1
ATOM 2251 C CA . SER A 1 301 ? -1.514 -14.330 -0.945 1.00 97.56 301 SER A CA 1
ATOM 2252 C C . SER A 1 301 ? -1.296 -15.390 -2.013 1.00 97.56 301 SER A C 1
ATOM 2254 O O . SER A 1 301 ? -0.361 -15.294 -2.810 1.00 97.56 301 SER A O 1
ATOM 2256 N N . GLY A 1 302 ? -2.179 -16.389 -2.072 1.00 94.94 302 GLY A N 1
ATOM 2257 C CA . GLY A 1 302 ? -1.989 -17.563 -2.931 1.00 94.94 302 GLY A CA 1
ATOM 2258 C C . GLY A 1 302 ? -1.776 -17.239 -4.416 1.00 94.94 302 GLY A C 1
ATOM 2259 O O . GLY A 1 302 ? -1.104 -17.993 -5.112 1.00 94.94 302 GLY A O 1
ATOM 2260 N N . ARG A 1 303 ? -2.308 -16.109 -4.907 1.00 94.38 303 ARG A N 1
ATOM 2261 C CA . ARG A 1 303 ? -2.195 -15.694 -6.319 1.00 94.38 303 ARG A CA 1
ATOM 2262 C C . ARG A 1 303 ? -1.210 -14.551 -6.579 1.00 94.38 303 ARG A C 1
ATOM 2264 O O . ARG A 1 303 ? -0.902 -14.295 -7.742 1.00 94.38 303 ARG A O 1
ATOM 2271 N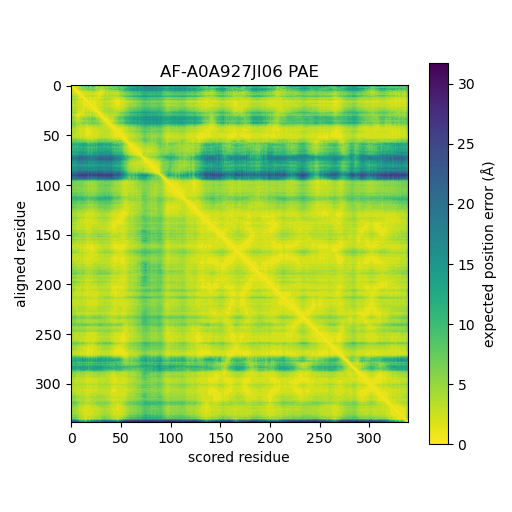 N . LEU A 1 304 ? -0.736 -13.875 -5.530 1.00 95.75 304 LEU A N 1
ATOM 2272 C CA . LEU A 1 304 ? 0.179 -12.726 -5.623 1.00 95.75 304 LEU A CA 1
ATOM 2273 C C . LEU A 1 304 ? 1.585 -13.035 -5.081 1.00 95.75 304 LEU A C 1
ATOM 2275 O O . LEU A 1 304 ? 2.497 -12.233 -5.257 1.00 95.75 304 LEU A O 1
ATOM 2279 N N . GLY A 1 305 ? 1.782 -14.207 -4.471 1.00 94.94 305 GLY A N 1
ATOM 2280 C CA . GLY A 1 305 ? 3.067 -14.644 -3.937 1.00 94.94 305 GLY A CA 1
ATOM 2281 C C . GLY A 1 305 ? 3.290 -14.172 -2.504 1.00 94.94 305 GLY A C 1
ATOM 2282 O O . GLY A 1 305 ? 2.350 -14.094 -1.712 1.00 94.94 305 GLY A O 1
ATOM 2283 N N . THR A 1 306 ? 4.547 -13.893 -2.163 1.00 96.88 306 THR A N 1
ATOM 2284 C CA . THR A 1 306 ? 4.951 -13.549 -0.797 1.00 96.88 306 THR A CA 1
ATOM 2285 C C . THR A 1 306 ? 5.934 -12.387 -0.803 1.00 96.88 306 THR A C 1
ATOM 2287 O O . THR A 1 306 ? 6.984 -12.467 -1.435 1.00 96.88 306 THR A O 1
ATOM 2290 N N . LEU A 1 307 ? 5.593 -11.318 -0.088 1.00 98.25 307 LEU A N 1
ATOM 2291 C CA . LEU A 1 307 ? 6.433 -10.159 0.184 1.00 98.25 307 LEU A CA 1
ATOM 2292 C C . LEU A 1 307 ? 7.036 -10.305 1.585 1.00 98.25 307 LEU A C 1
ATOM 2294 O O . LEU A 1 307 ? 6.298 -10.369 2.564 1.00 98.25 307 LEU A O 1
ATOM 2298 N N . VAL A 1 308 ? 8.364 -10.381 1.678 1.00 98.44 308 VAL A N 1
ATOM 2299 C CA . VAL A 1 308 ? 9.084 -10.503 2.955 1.00 98.44 308 VAL A CA 1
ATOM 2300 C C . VAL A 1 308 ? 9.993 -9.302 3.119 1.00 98.44 308 VAL A C 1
ATOM 2302 O O . VAL A 1 308 ? 10.785 -9.021 2.224 1.00 98.44 308 VAL A O 1
ATOM 2305 N N . ASN A 1 309 ? 9.909 -8.608 4.250 1.00 98.56 309 ASN A N 1
ATOM 2306 C CA . ASN A 1 309 ? 10.777 -7.475 4.549 1.00 98.56 309 ASN A CA 1
ATOM 2307 C C . ASN A 1 309 ? 11.253 -7.526 6.011 1.00 98.56 309 ASN A C 1
ATOM 2309 O O . ASN A 1 309 ? 10.411 -7.584 6.914 1.00 98.56 309 ASN A O 1
ATOM 2313 N N . PRO A 1 310 ? 12.572 -7.469 6.280 1.00 98.50 310 PRO A N 1
ATOM 2314 C CA . PRO A 1 310 ? 13.067 -7.198 7.623 1.00 98.50 310 PRO A CA 1
ATOM 2315 C C . PRO A 1 310 ? 12.763 -5.749 8.026 1.00 98.50 310 PRO A C 1
ATOM 2317 O O . PRO A 1 310 ? 12.649 -4.864 7.180 1.00 98.50 310 PRO A O 1
ATOM 2320 N N . VAL A 1 311 ? 12.659 -5.485 9.323 1.00 98.50 311 VAL A N 1
ATOM 2321 C CA . VAL A 1 311 ? 12.290 -4.177 9.868 1.00 98.50 311 VAL A CA 1
ATOM 2322 C C . VAL A 1 311 ? 13.501 -3.488 10.488 1.00 98.50 311 VAL A C 1
ATOM 2324 O O . VAL A 1 311 ? 14.282 -4.083 11.231 1.00 98.50 311 VAL A O 1
ATOM 2327 N N . THR A 1 312 ? 13.635 -2.194 10.222 1.00 98.56 312 THR A N 1
ATOM 2328 C CA . THR A 1 312 ? 14.625 -1.301 10.833 1.00 98.56 312 THR A CA 1
ATOM 2329 C C . THR A 1 312 ? 14.000 0.067 11.123 1.00 98.56 312 THR A C 1
ATOM 2331 O O . THR A 1 312 ? 12.799 0.270 10.938 1.00 98.56 312 THR A O 1
ATOM 2334 N N . THR A 1 313 ? 14.795 1.033 11.584 1.00 98.38 313 THR A N 1
ATOM 2335 C CA . THR A 1 313 ? 14.339 2.424 11.668 1.00 98.38 313 THR A CA 1
ATOM 2336 C C . THR A 1 313 ? 14.582 3.156 10.347 1.00 98.38 313 THR A C 1
ATOM 2338 O O . THR A 1 313 ? 15.587 2.924 9.684 1.00 98.38 313 THR A O 1
ATOM 2341 N N . SER A 1 314 ? 13.736 4.114 9.970 1.00 97.50 314 SER A N 1
ATOM 2342 C CA . SER A 1 314 ? 13.920 4.943 8.768 1.00 97.50 314 SER A CA 1
ATOM 2343 C C . SER A 1 314 ? 15.247 5.715 8.763 1.00 97.50 314 SER A C 1
ATOM 2345 O O . SER A 1 314 ? 15.745 6.054 7.692 1.00 97.50 314 SER A O 1
ATOM 2347 N N . ARG A 1 315 ? 15.819 5.999 9.944 1.00 97.56 315 ARG A N 1
ATOM 2348 C CA . ARG A 1 315 ? 17.141 6.628 10.086 1.00 97.56 315 ARG A CA 1
ATOM 2349 C C . ARG A 1 315 ? 18.267 5.678 9.671 1.00 97.56 315 ARG A C 1
ATOM 2351 O O . ARG A 1 315 ? 19.246 6.136 9.095 1.00 97.56 315 ARG A O 1
ATOM 2358 N N . ASP A 1 316 ? 18.115 4.393 9.980 1.00 98.19 316 ASP A N 1
ATOM 2359 C CA . ASP A 1 316 ? 19.155 3.376 9.804 1.00 98.19 316 ASP A CA 1
ATOM 2360 C C . ASP A 1 316 ? 18.922 2.518 8.539 1.00 98.19 316 ASP A C 1
ATOM 2362 O O . ASP A 1 316 ? 19.806 1.777 8.112 1.00 98.19 316 ASP A O 1
ATOM 2366 N N . ALA A 1 317 ? 17.744 2.627 7.914 1.00 97.88 317 ALA A N 1
ATOM 2367 C CA . ALA A 1 317 ? 17.459 2.069 6.598 1.00 97.88 317 ALA A CA 1
ATOM 2368 C C . ALA A 1 317 ? 18.400 2.663 5.531 1.00 97.88 317 ALA A C 1
ATOM 2370 O O . ALA A 1 317 ? 18.777 3.836 5.638 1.00 97.88 317 ALA A O 1
ATOM 2371 N N . PRO A 1 318 ? 18.747 1.904 4.470 1.00 96.38 318 PRO A N 1
ATOM 2372 C CA . PRO A 1 318 ? 19.544 2.420 3.365 1.00 96.38 318 PRO A CA 1
ATOM 2373 C C . PRO A 1 318 ? 18.982 3.740 2.839 1.00 96.38 318 PRO A C 1
ATOM 2375 O O . PRO A 1 318 ? 17.772 3.901 2.669 1.00 96.38 318 PRO A O 1
ATOM 2378 N N . VAL A 1 319 ? 19.870 4.700 2.593 1.00 94.75 319 VAL A N 1
ATOM 2379 C CA . VAL A 1 319 ? 19.466 5.991 2.042 1.00 94.75 319 VAL A CA 1
ATOM 2380 C C . VAL A 1 319 ? 18.977 5.776 0.615 1.00 94.75 319 VAL A C 1
ATOM 2382 O O . VAL A 1 319 ? 19.693 5.228 -0.226 1.00 94.75 319 VAL A O 1
ATOM 2385 N N . TRP A 1 320 ? 17.767 6.244 0.329 1.00 92.44 320 TRP A N 1
ATOM 2386 C CA . TRP A 1 320 ? 17.254 6.307 -1.030 1.00 92.44 320 TRP A CA 1
ATOM 2387 C C . TRP A 1 320 ? 18.064 7.320 -1.855 1.00 92.44 320 TRP A C 1
ATOM 2389 O O . TRP A 1 320 ? 18.030 8.523 -1.605 1.00 92.44 320 TRP A O 1
ATOM 2399 N N . THR A 1 321 ? 18.836 6.821 -2.824 1.00 93.19 321 THR A N 1
ATOM 2400 C CA . THR A 1 321 ? 19.750 7.635 -3.653 1.00 93.19 321 THR A CA 1
ATOM 2401 C C . THR A 1 321 ? 19.335 7.721 -5.123 1.00 93.19 321 THR A C 1
ATOM 2403 O O . THR A 1 321 ? 19.788 8.614 -5.839 1.00 93.19 321 THR A O 1
ATOM 2406 N N . MET A 1 322 ? 18.459 6.825 -5.588 1.00 93.50 322 MET A N 1
ATOM 2407 C CA . MET A 1 322 ? 17.989 6.793 -6.974 1.00 93.50 322 MET A CA 1
ATOM 2408 C C . MET A 1 322 ? 16.723 7.639 -7.150 1.00 93.50 322 MET A C 1
ATOM 2410 O O . MET A 1 322 ? 15.607 7.134 -7.074 1.00 93.50 322 MET A O 1
ATOM 2414 N N . GLY A 1 323 ? 16.900 8.934 -7.410 1.00 95.38 323 GLY A N 1
ATOM 2415 C CA . GLY A 1 323 ? 15.806 9.821 -7.818 1.00 95.38 323 GLY A CA 1
ATOM 2416 C C . GLY A 1 323 ? 15.521 9.777 -9.325 1.00 95.38 323 GLY A C 1
ATOM 2417 O O . GLY A 1 323 ? 16.240 9.141 -10.095 1.00 95.38 323 GLY A O 1
ATOM 2418 N N . ILE A 1 324 ? 14.516 10.541 -9.767 1.00 96.19 324 ILE A N 1
ATOM 2419 C CA . ILE A 1 324 ? 14.086 10.623 -11.179 1.00 96.19 324 ILE A CA 1
ATOM 2420 C C . ILE A 1 324 ? 15.258 10.968 -12.112 1.00 96.19 324 ILE A C 1
ATOM 2422 O O . ILE A 1 324 ? 15.497 10.274 -13.097 1.00 96.19 324 ILE A O 1
ATOM 2426 N N . ALA A 1 325 ? 16.045 11.997 -11.783 1.00 96.12 325 ALA A N 1
ATOM 2427 C CA . ALA A 1 325 ? 17.212 12.375 -12.585 1.00 96.12 325 ALA A CA 1
ATOM 2428 C C . ALA A 1 325 ? 18.259 11.246 -12.672 1.00 96.12 325 ALA A C 1
ATOM 2430 O O . ALA A 1 325 ? 18.854 11.035 -13.728 1.00 96.12 325 ALA A O 1
ATOM 2431 N N . GLY A 1 326 ? 18.452 10.497 -11.580 1.00 96.44 326 GLY A N 1
ATOM 2432 C CA . GLY A 1 326 ? 19.342 9.337 -11.536 1.00 96.44 326 GLY A CA 1
ATOM 2433 C C . GLY A 1 326 ? 18.861 8.205 -12.443 1.00 96.44 326 GLY A C 1
ATOM 2434 O O . GLY A 1 326 ? 19.669 7.634 -13.176 1.00 96.44 326 GLY A O 1
ATOM 2435 N N . LEU A 1 327 ? 17.550 7.941 -12.468 1.00 95.44 327 LEU A N 1
ATOM 2436 C CA . LEU A 1 327 ? 16.945 6.969 -13.379 1.00 95.44 327 LEU A CA 1
ATOM 2437 C C . LEU A 1 327 ? 17.201 7.357 -14.839 1.00 95.44 327 LEU A C 1
ATOM 2439 O O . LEU A 1 327 ? 17.742 6.556 -15.597 1.00 95.44 327 LEU A O 1
ATOM 2443 N N . PHE A 1 328 ? 16.882 8.591 -15.237 1.00 94.88 328 PHE A N 1
ATOM 2444 C CA . PHE A 1 328 ? 17.108 9.037 -16.617 1.00 94.88 328 PHE A CA 1
ATOM 2445 C C . PHE A 1 328 ? 18.591 9.015 -17.004 1.00 94.88 328 PHE A C 1
ATOM 2447 O O . PHE A 1 328 ? 18.924 8.594 -18.111 1.00 94.88 328 PHE A O 1
ATOM 2454 N N . HIS A 1 329 ? 19.496 9.386 -16.093 1.00 95.88 329 HIS A N 1
ATOM 2455 C CA . HIS A 1 329 ? 20.932 9.245 -16.329 1.00 95.88 329 HIS A CA 1
ATOM 2456 C C . HIS A 1 329 ? 21.340 7.775 -16.524 1.00 95.88 329 HIS A C 1
ATOM 2458 O O . HIS A 1 329 ? 22.076 7.467 -17.461 1.00 95.88 329 HIS A O 1
ATOM 2464 N N . ASN A 1 330 ? 20.829 6.854 -15.696 1.00 94.62 330 ASN A N 1
ATOM 2465 C CA . ASN A 1 330 ? 21.077 5.417 -15.842 1.00 94.62 330 ASN A CA 1
ATOM 2466 C C . ASN A 1 330 ? 20.607 4.893 -17.206 1.00 94.62 330 ASN A C 1
ATOM 2468 O O . ASN A 1 330 ? 21.353 4.184 -17.883 1.00 94.62 330 ASN A O 1
ATOM 2472 N N . LEU A 1 331 ? 19.399 5.272 -17.628 1.00 93.56 331 LEU A N 1
ATOM 2473 C CA . LEU A 1 331 ? 18.843 4.886 -18.923 1.00 93.56 331 LEU A CA 1
ATOM 2474 C C . LEU A 1 331 ? 19.673 5.447 -20.085 1.00 93.56 331 LEU A C 1
ATOM 2476 O O . LEU A 1 331 ? 19.997 4.707 -21.014 1.00 93.56 331 LEU A O 1
ATOM 2480 N N . ALA A 1 332 ? 20.074 6.720 -20.014 1.00 94.31 332 ALA A N 1
ATOM 2481 C CA . ALA A 1 332 ? 20.918 7.360 -21.021 1.00 94.31 332 ALA A CA 1
ATOM 2482 C C . ALA A 1 332 ? 22.275 6.653 -21.156 1.00 94.31 332 ALA A C 1
ATOM 2484 O O . ALA A 1 332 ? 22.680 6.291 -22.258 1.00 94.31 332 ALA A O 1
ATOM 2485 N N . MET A 1 333 ? 22.944 6.387 -20.028 1.00 95.56 333 MET A N 1
ATOM 2486 C CA . MET A 1 333 ? 24.242 5.701 -19.985 1.00 95.56 333 MET A CA 1
ATOM 2487 C C . MET A 1 333 ? 24.192 4.288 -20.572 1.00 95.56 333 MET A C 1
ATOM 2489 O O . MET A 1 333 ? 25.188 3.802 -21.103 1.00 95.56 333 MET A O 1
ATOM 2493 N N . ARG A 1 334 ? 23.035 3.627 -20.494 1.00 92.12 334 ARG A N 1
ATOM 2494 C CA . ARG A 1 334 ? 22.804 2.290 -21.057 1.00 92.12 334 ARG A CA 1
ATOM 2495 C C . ARG A 1 334 ? 22.306 2.320 -22.506 1.00 92.12 334 ARG A C 1
ATOM 2497 O O . ARG A 1 334 ? 22.060 1.255 -23.065 1.00 92.12 334 ARG A O 1
ATOM 2504 N N . GLY A 1 335 ? 22.141 3.502 -23.107 1.00 92.00 335 GLY A N 1
ATOM 2505 C CA . GLY A 1 335 ? 21.613 3.658 -24.466 1.00 92.00 335 GLY A CA 1
ATOM 2506 C C . GLY A 1 335 ? 20.140 3.263 -24.601 1.00 92.00 335 GLY A C 1
ATOM 2507 O O . GLY A 1 335 ? 19.723 2.813 -25.662 1.00 92.00 335 GLY A O 1
ATOM 2508 N N . LEU A 1 336 ? 19.365 3.381 -23.517 1.00 89.44 336 LEU A N 1
ATOM 2509 C CA . LEU A 1 336 ? 17.967 2.946 -23.439 1.00 89.44 336 LEU A CA 1
ATOM 2510 C C . LEU A 1 336 ? 16.948 4.080 -23.625 1.00 89.44 336 LEU A C 1
ATOM 2512 O O . LEU A 1 336 ? 15.750 3.821 -23.710 1.00 89.44 336 LEU A O 1
ATOM 2516 N N . LEU A 1 337 ? 17.412 5.329 -23.693 1.00 84.00 337 LEU A N 1
ATOM 2517 C CA . LEU A 1 337 ? 16.604 6.457 -24.145 1.00 84.00 337 LEU A CA 1
ATOM 2518 C C . LEU A 1 337 ? 16.732 6.539 -25.669 1.00 84.00 337 LEU A C 1
ATOM 2520 O O . LEU A 1 337 ? 17.693 7.110 -26.181 1.00 84.00 337 LEU A O 1
ATOM 2524 N N . ALA A 1 338 ? 15.806 5.917 -26.397 1.00 73.06 338 ALA A N 1
ATOM 2525 C CA . ALA A 1 338 ? 15.626 6.251 -27.806 1.00 73.06 338 ALA A CA 1
ATOM 2526 C C . ALA A 1 338 ? 14.918 7.614 -27.891 1.00 73.06 338 ALA A C 1
ATOM 2528 O O . ALA A 1 338 ? 14.031 7.887 -27.080 1.00 73.06 338 ALA A O 1
ATOM 2529 N N . ALA A 1 339 ? 15.374 8.466 -28.812 1.00 49.31 339 ALA A N 1
ATOM 2530 C CA . ALA A 1 339 ? 14.780 9.775 -29.087 1.00 49.31 339 ALA A CA 1
ATOM 2531 C C . ALA A 1 339 ? 13.366 9.659 -29.670 1.00 49.31 339 ALA A C 1
ATOM 2533 O O . ALA A 1 339 ? 13.117 8.669 -30.398 1.00 49.31 339 ALA A O 1
#

Nearest PDB structures (foldseek):
  2q19-assembly1_X  TM=8.295E-01  e=2.285E-20  Saccharolobus solfataricus P2
  2q1d-assembly1_X  TM=8.095E-01  e=1.913E-19  Saccharolobus solfataricus P2
  3bqb-assembly1_A  TM=7.743E-01  e=8.178E-20  Saccharolobus solfataricus P2
  3bqb-assembly1_X  TM=7.573E-01  e=5.707E-19  Saccharolobus solfataricus P2
  4dbf-assembly1_B  TM=8.493E-01  e=2.676E-12  Corynebacterium glutamicum

Sequence (339 aa):
MLRGGVAHDMARVRPTVAHLIADRAFDGGTPIEAETLAGFDLLSPIDLHCVKAAGVTFAVSALERVIEERARGDHGRAASLREGLERALGGDLRGVVPGSAEADALKQRLIAEGMWSQYLEVAIGPDAEIFTKSPVLSTVGWGAPVGFRSDSTWNNPEPEVVVVAGPDGRAIGATLGNDVNLRDFEGRSALLLGKAKDNNASCSLGPLIRLFDDGFTMDDVARAEIAMTIEGTDGYRLDGASTMREISRHPEELLRQALSEHHYPDGLVLFCGTLFAPTQDRDEAGRGFTHKVGDVVTIASGRLGTLVNPVTTSRDAPVWTMGIAGLFHNLAMRGLLAA